Protein AF-A0A522XXM6-F1 (afdb_monomer)

Solvent-accessible surface area (backbone atoms only — not comparable to full-atom values): 12670 Å² total; per-residue (Å²): 117,60,82,86,55,56,53,59,57,37,71,45,69,37,84,88,78,72,42,48,80,35,57,57,44,71,53,73,47,33,58,70,55,52,63,27,28,46,58,45,97,88,37,51,42,84,93,52,87,55,95,71,60,43,60,18,68,44,64,63,48,30,44,52,46,47,46,54,51,35,60,80,37,22,89,83,52,77,64,54,74,77,61,92,58,43,50,62,50,50,54,52,50,52,52,54,49,25,56,20,13,62,71,36,48,44,88,86,64,46,67,70,75,51,75,67,49,58,56,61,54,65,67,41,59,71,83,79,86,70,94,35,81,25,84,74,40,73,56,70,64,97,61,55,50,33,38,35,35,81,42,65,73,74,79,94,76,61,53,59,52,52,47,55,52,99,72,24,29,30,39,48,101,81,74,44,70,43,87,94,40,68,46,44,31,60,65,12,42,40,92,58,65,94,57,74,92,52,93,61,47,66,60,52,48,22,52,58,42,44,57,68,75,106

Sequence (214 aa):
MVYNERTQVHFEWDPVRAEYKNLVLFMVYDQQYADLYPGVMGIPAKGAHADHIISGADFTELAANIQQRLESLSEKLGGFSLDSSFSANLKATVGRFNDFAEAGKDGDFHRGKTPIEATFHAYGHGKVENPFPNMTMHPISGQGPYYALILGAGTLDTKGGPRINDKTQVMDPWDKPIPGLYAAGNCSAHPAAQSYWAGGATLGSALAFGRVVC

Structure (mmCIF, N/CA/C/O backbone):
data_AF-A0A522XXM6-F1
#
_entry.id   AF-A0A522XXM6-F1
#
loop_
_atom_site.group_PDB
_atom_site.id
_atom_site.type_symbol
_atom_site.label_atom_id
_atom_site.label_alt_id
_atom_site.label_comp_id
_atom_site.label_asym_id
_atom_site.label_entity_id
_atom_site.label_seq_id
_atom_site.pdbx_PDB_ins_code
_atom_site.Cartn_x
_atom_site.Cartn_y
_atom_site.Cartn_z
_atom_site.occupancy
_atom_site.B_iso_or_equiv
_atom_site.auth_seq_id
_atom_site.auth_comp_id
_atom_site.auth_asym_id
_atom_site.auth_atom_id
_atom_site.pdbx_PDB_model_num
ATOM 1 N N . MET A 1 1 ? -1.050 -12.525 0.275 1.00 55.56 1 MET A N 1
ATOM 2 C CA . MET A 1 1 ? -0.312 -11.710 -0.725 1.00 55.56 1 MET A CA 1
ATOM 3 C C . MET A 1 1 ? 0.996 -11.256 -0.087 1.00 55.56 1 MET A C 1
ATOM 5 O O . MET A 1 1 ? 0.952 -10.844 1.063 1.00 55.56 1 MET A O 1
ATOM 9 N N . VAL A 1 2 ? 2.144 -11.381 -0.760 1.00 69.38 2 VAL A N 1
ATOM 10 C CA . VAL A 1 2 ? 3.441 -10.933 -0.205 1.00 69.38 2 VAL A CA 1
ATOM 11 C C . VAL A 1 2 ? 3.589 -9.410 -0.311 1.00 69.38 2 VAL A C 1
ATOM 13 O O . VAL A 1 2 ? 3.016 -8.801 -1.215 1.00 69.38 2 VAL A O 1
ATOM 16 N N . TYR A 1 3 ? 4.333 -8.789 0.614 1.00 73.19 3 TYR A N 1
ATOM 17 C CA . TYR A 1 3 ? 4.381 -7.325 0.798 1.00 73.19 3 TYR A CA 1
ATOM 18 C C . TYR A 1 3 ? 4.668 -6.539 -0.495 1.00 73.19 3 TYR A C 1
ATOM 20 O O . TYR A 1 3 ? 4.078 -5.487 -0.734 1.00 73.19 3 TYR A O 1
ATOM 28 N N . ASN A 1 4 ? 5.544 -7.075 -1.346 1.00 73.75 4 ASN A N 1
ATOM 29 C CA . ASN A 1 4 ? 6.014 -6.447 -2.575 1.00 73.75 4 ASN A CA 1
ATOM 30 C C . ASN A 1 4 ? 4.972 -6.425 -3.702 1.00 73.75 4 ASN A C 1
ATOM 32 O O . ASN A 1 4 ? 5.143 -5.675 -4.655 1.00 73.75 4 ASN A O 1
ATOM 36 N N . GLU A 1 5 ? 3.890 -7.196 -3.585 1.00 77.62 5 GLU A N 1
ATOM 37 C CA . GLU A 1 5 ? 2.801 -7.212 -4.568 1.00 77.62 5 GLU A CA 1
ATOM 38 C C . GLU A 1 5 ? 1.557 -6.457 -4.076 1.00 77.62 5 GLU A C 1
ATOM 40 O O . GLU A 1 5 ? 0.569 -6.357 -4.799 1.00 77.62 5 GLU A O 1
ATOM 45 N N . ARG A 1 6 ? 1.593 -5.860 -2.872 1.00 85.31 6 ARG A N 1
ATOM 46 C CA . ARG A 1 6 ? 0.435 -5.163 -2.284 1.00 85.31 6 ARG A CA 1
ATOM 47 C C . ARG A 1 6 ? -0.122 -4.080 -3.197 1.00 85.31 6 ARG A C 1
ATOM 49 O O . ARG A 1 6 ? -1.328 -3.893 -3.247 1.00 85.31 6 ARG A O 1
ATOM 56 N N . THR A 1 7 ? 0.723 -3.328 -3.901 1.00 88.25 7 THR A N 1
ATOM 57 C CA . THR A 1 7 ? 0.250 -2.261 -4.800 1.00 88.25 7 THR A CA 1
ATOM 58 C C . THR A 1 7 ? -0.632 -2.790 -5.931 1.00 88.25 7 THR A C 1
ATOM 60 O O . THR A 1 7 ? -1.491 -2.047 -6.391 1.00 88.25 7 THR A O 1
ATOM 63 N N . GLN A 1 8 ? -0.523 -4.068 -6.312 1.00 87.31 8 GLN A N 1
ATOM 64 C CA . GLN A 1 8 ? -1.356 -4.636 -7.373 1.00 87.31 8 GLN A CA 1
ATOM 65 C C . GLN A 1 8 ? -2.855 -4.591 -7.056 1.00 87.31 8 GLN A C 1
ATOM 67 O O . GLN A 1 8 ? -3.660 -4.439 -7.970 1.00 87.31 8 GLN A O 1
ATOM 72 N N . VAL A 1 9 ? -3.238 -4.650 -5.774 1.00 90.56 9 VAL A N 1
ATOM 73 C CA . VAL A 1 9 ? -4.654 -4.626 -5.371 1.00 90.56 9 VAL A CA 1
ATOM 74 C C . VAL A 1 9 ? -5.363 -3.323 -5.771 1.00 90.56 9 VAL A C 1
ATOM 76 O O . VAL A 1 9 ? -6.574 -3.324 -5.965 1.00 90.56 9 VAL A O 1
ATOM 79 N N . HIS A 1 10 ? -4.614 -2.226 -5.952 1.00 92.94 10 HIS A N 1
ATOM 80 C CA . HIS A 1 10 ? -5.144 -0.921 -6.381 1.00 92.94 10 HIS A CA 1
ATOM 81 C C . HI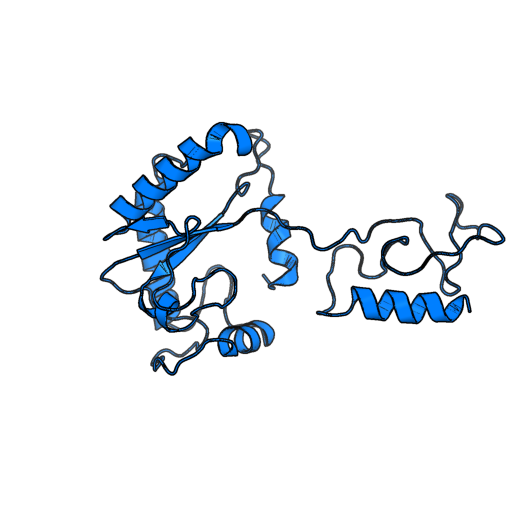S A 1 10 ? -5.595 -0.921 -7.845 1.00 92.94 10 HIS A C 1
ATOM 83 O O . HIS A 1 10 ? -6.387 -0.071 -8.233 1.00 92.94 10 HIS A O 1
ATOM 89 N N . PHE A 1 11 ? -5.127 -1.879 -8.652 1.00 90.50 11 PHE A N 1
ATOM 90 C CA . PHE A 1 11 ? -5.466 -1.988 -10.074 1.00 90.50 11 PHE A CA 1
ATOM 91 C C . PHE A 1 11 ? -6.680 -2.891 -10.346 1.00 90.50 11 PHE A C 1
ATOM 93 O O . PHE A 1 11 ? -6.948 -3.228 -11.499 1.00 90.50 11 PHE A O 1
ATOM 100 N N . GLU A 1 12 ? -7.435 -3.285 -9.314 1.00 92.12 12 GLU A N 1
ATOM 101 C CA . GLU A 1 12 ? -8.697 -4.003 -9.505 1.00 92.12 12 GLU A CA 1
ATOM 102 C C . GLU A 1 12 ? -9.782 -3.049 -10.034 1.00 92.12 12 GLU A C 1
ATOM 104 O O . GLU A 1 12 ? -10.316 -2.210 -9.303 1.00 92.12 12 GLU A O 1
ATOM 109 N N . TRP A 1 13 ? -10.098 -3.190 -11.322 1.00 92.62 13 TRP A N 1
ATOM 110 C CA . TRP A 1 13 ? -11.125 -2.415 -12.014 1.00 92.62 13 TRP A CA 1
ATOM 111 C C . TRP A 1 13 ? -12.502 -3.080 -11.911 1.00 92.62 13 TRP A C 1
ATOM 113 O O . TRP A 1 13 ? -12.659 -4.254 -12.255 1.00 92.62 13 TRP A O 1
ATOM 123 N N . ASP A 1 14 ? -13.513 -2.319 -11.492 1.00 92.25 14 ASP A N 1
ATOM 124 C CA . ASP A 1 14 ? -14.920 -2.687 -11.624 1.00 92.25 14 ASP A CA 1
ATOM 125 C C . ASP A 1 14 ? -15.472 -2.171 -12.964 1.00 92.25 14 ASP A C 1
ATOM 127 O O . ASP A 1 14 ? -15.698 -0.967 -13.109 1.00 92.25 14 ASP A O 1
ATOM 131 N N . PRO A 1 15 ? -15.741 -3.041 -13.954 1.00 93.81 15 PRO A N 1
ATOM 132 C CA . PRO A 1 15 ? -16.287 -2.597 -15.231 1.00 93.81 15 PRO A CA 1
ATOM 133 C C . PRO A 1 15 ? -17.761 -2.182 -15.156 1.00 93.81 15 PRO A C 1
ATOM 135 O O . PRO A 1 15 ? -18.222 -1.475 -16.046 1.00 93.81 15 PRO A O 1
ATOM 138 N N . VAL A 1 16 ? -18.507 -2.616 -14.134 1.00 94.12 16 VAL A N 1
ATOM 139 C CA . VAL A 1 16 ? -19.928 -2.277 -13.961 1.00 94.12 16 VAL A CA 1
ATOM 140 C C . VAL A 1 16 ? -20.066 -0.878 -13.375 1.00 94.12 16 VAL A C 1
ATOM 142 O O . VAL A 1 16 ? -20.917 -0.107 -13.813 1.00 94.12 16 VAL A O 1
ATOM 145 N N . ARG A 1 17 ? -19.223 -0.549 -12.395 1.00 88.69 17 ARG A N 1
ATOM 146 C CA . ARG A 1 17 ? -19.210 0.768 -11.739 1.00 88.69 17 ARG A CA 1
ATOM 147 C C . ARG A 1 17 ? -18.257 1.769 -12.387 1.00 88.69 17 ARG A C 1
ATOM 149 O O . ARG A 1 17 ? -18.337 2.952 -12.084 1.00 88.69 17 ARG A O 1
ATOM 156 N N . ALA A 1 18 ? -17.404 1.300 -13.297 1.00 91.31 18 ALA A N 1
ATOM 157 C CA . ALA A 1 18 ? -16.355 2.078 -13.944 1.00 91.31 18 ALA A CA 1
ATOM 158 C C . ALA A 1 18 ? -15.420 2.770 -12.933 1.00 91.31 18 ALA A C 1
ATOM 160 O O . ALA A 1 18 ? -15.105 3.953 -13.065 1.00 91.31 18 ALA A O 1
ATOM 161 N N . GLU A 1 19 ? -14.969 2.021 -11.924 1.00 89.75 19 GLU A N 1
ATOM 162 C CA . GLU A 1 19 ? -14.122 2.536 -10.846 1.00 89.75 19 GLU A CA 1
ATOM 163 C C . GLU A 1 19 ? -13.021 1.549 -10.436 1.00 89.75 19 GLU A C 1
ATOM 165 O O . GLU A 1 19 ? -13.134 0.337 -10.625 1.00 89.75 19 GLU A O 1
ATOM 170 N N . TYR A 1 20 ? -11.957 2.069 -9.819 1.00 90.69 20 TYR A N 1
ATOM 171 C CA . TYR A 1 20 ? -10.993 1.247 -9.088 1.00 90.69 20 TYR A CA 1
ATOM 172 C C . TYR A 1 20 ? -11.486 1.060 -7.656 1.00 90.69 20 TYR A C 1
ATOM 174 O O . TYR A 1 20 ? -11.431 1.991 -6.851 1.00 90.69 20 TYR A O 1
ATOM 182 N N . LYS A 1 21 ? -11.935 -0.154 -7.325 1.00 87.12 21 LYS A N 1
ATOM 183 C CA . LYS A 1 21 ? -12.570 -0.452 -6.024 1.00 87.12 21 LYS A CA 1
ATOM 184 C C . LYS A 1 21 ? -11.660 -0.157 -4.834 1.00 87.12 21 LYS A C 1
ATOM 186 O O . LYS A 1 21 ? -12.122 0.212 -3.762 1.00 87.12 21 LYS A O 1
ATOM 191 N N . ASN A 1 22 ? -10.359 -0.321 -5.048 1.00 92.31 22 ASN A N 1
ATOM 192 C CA . ASN A 1 22 ? -9.330 -0.198 -4.026 1.00 92.31 22 ASN A CA 1
ATOM 193 C C . ASN A 1 22 ? -8.479 1.061 -4.231 1.00 92.31 22 ASN A C 1
ATOM 195 O O . ASN A 1 22 ? -7.295 1.020 -3.916 1.00 92.31 22 ASN A O 1
ATOM 199 N N . LEU A 1 23 ? -9.045 2.151 -4.778 1.00 92.62 23 LEU A N 1
ATOM 200 C CA . LEU A 1 23 ? -8.310 3.398 -5.050 1.00 92.62 23 LEU A CA 1
ATOM 201 C C . LEU A 1 23 ? -7.517 3.885 -3.826 1.00 92.62 23 LEU A C 1
ATOM 203 O O . LEU A 1 23 ? -6.371 4.323 -3.940 1.00 92.62 23 LEU A O 1
ATOM 207 N N . VAL A 1 24 ? -8.131 3.779 -2.648 1.00 94.38 24 VAL A N 1
ATOM 208 C CA . VAL A 1 24 ? -7.461 3.892 -1.355 1.00 94.38 24 VAL A CA 1
ATOM 209 C C . VAL A 1 24 ? -7.908 2.755 -0.445 1.00 94.38 24 VAL A C 1
ATOM 211 O O . VAL A 1 24 ? -9.024 2.254 -0.550 1.00 94.38 24 VAL A O 1
ATOM 214 N N . LEU A 1 25 ? -7.026 2.354 0.466 1.00 95.06 25 LEU A N 1
ATOM 215 C CA . LEU A 1 25 ? -7.313 1.385 1.523 1.00 95.06 25 LEU A CA 1
ATOM 216 C C . LEU A 1 25 ? -7.083 2.025 2.891 1.00 95.06 25 LEU A C 1
ATOM 218 O O . LEU A 1 25 ? -6.397 3.039 2.993 1.00 95.06 25 LEU A O 1
ATOM 222 N N . PHE A 1 26 ? -7.598 1.405 3.950 1.00 96.38 26 PHE A N 1
ATOM 223 C CA . PHE A 1 26 ? -7.409 1.881 5.319 1.00 96.38 26 PHE A CA 1
ATOM 224 C C . PHE A 1 26 ? -6.667 0.832 6.139 1.00 96.38 26 PHE A C 1
ATOM 226 O O . PHE A 1 26 ? -7.129 -0.299 6.278 1.00 96.38 26 PHE A O 1
ATOM 233 N N . MET A 1 27 ? -5.513 1.203 6.689 1.00 96.44 27 MET A N 1
ATOM 234 C CA . MET A 1 27 ? -4.852 0.396 7.710 1.00 96.44 27 MET A CA 1
ATOM 235 C C . MET A 1 27 ? -5.467 0.741 9.056 1.00 96.44 27 MET A C 1
ATOM 237 O O . MET A 1 27 ? -5.188 1.816 9.572 1.00 96.44 27 MET A O 1
ATOM 241 N N . VAL A 1 28 ? -6.285 -0.156 9.602 1.00 97.75 28 VAL A N 1
ATOM 242 C CA . VAL A 1 28 ? -6.933 0.012 10.909 1.00 97.75 28 VAL A CA 1
ATOM 243 C C . VAL A 1 28 ? -6.133 -0.716 11.983 1.00 97.75 28 VAL A C 1
ATOM 245 O O . VAL A 1 28 ? -5.708 -1.852 11.772 1.00 97.75 28 VAL A O 1
ATOM 248 N N . TYR A 1 29 ? -5.917 -0.061 13.121 1.00 96.75 29 TYR A N 1
ATOM 249 C CA . TYR A 1 29 ? -5.149 -0.599 14.243 1.00 96.75 29 TYR A CA 1
ATOM 250 C C . TYR A 1 29 ? -5.588 0.026 15.576 1.00 96.75 29 TYR A C 1
ATOM 252 O O . TYR A 1 29 ? -6.326 1.011 15.597 1.00 96.75 29 TYR A O 1
ATOM 260 N N . ASP A 1 30 ? -5.163 -0.554 16.695 1.00 96.00 30 ASP A N 1
ATOM 261 C CA . ASP A 1 30 ? -5.477 -0.087 18.049 1.00 96.00 30 ASP A CA 1
ATOM 262 C C . ASP A 1 30 ? -4.248 0.479 18.776 1.00 96.00 30 ASP A C 1
ATOM 264 O O . ASP A 1 30 ? -3.136 0.548 18.240 1.00 96.00 30 ASP A O 1
ATOM 268 N N . GLN A 1 31 ? -4.451 0.884 20.030 1.00 93.94 31 GLN A N 1
ATOM 269 C CA . GLN A 1 31 ? -3.377 1.377 20.888 1.00 93.94 31 GLN A CA 1
ATOM 270 C C . GLN A 1 31 ? -2.258 0.344 21.099 1.00 93.94 31 GLN A C 1
ATOM 272 O O . GLN A 1 31 ? -1.090 0.727 21.135 1.00 93.94 31 GLN A O 1
ATOM 277 N N . GLN A 1 32 ? -2.578 -0.955 21.186 1.00 92.00 32 GLN A N 1
ATOM 278 C CA . GLN A 1 32 ? -1.562 -1.999 21.347 1.00 92.00 32 GLN A CA 1
ATOM 279 C C . GLN A 1 32 ? -0.589 -1.993 20.162 1.00 92.00 32 GLN A C 1
ATOM 281 O O . GLN A 1 32 ? 0.626 -2.016 20.360 1.00 92.00 32 GLN A O 1
ATOM 286 N N . TYR A 1 33 ? -1.105 -1.923 18.933 1.00 93.00 33 TYR A N 1
ATOM 287 C CA . TYR A 1 33 ? -0.260 -1.829 17.746 1.00 93.00 33 TYR A CA 1
ATOM 288 C C . TYR A 1 33 ? 0.538 -0.515 17.706 1.00 93.00 33 TYR A C 1
ATOM 290 O O . TYR A 1 33 ? 1.724 -0.530 17.375 1.00 93.00 33 TYR A O 1
ATOM 298 N N . ALA A 1 34 ? -0.078 0.612 18.084 1.00 92.81 34 ALA A N 1
ATOM 299 C CA . ALA A 1 34 ? 0.597 1.912 18.149 1.00 92.81 34 ALA A CA 1
ATOM 300 C C . ALA A 1 34 ? 1.802 1.897 19.110 1.00 92.81 34 ALA A C 1
ATOM 302 O O . ALA A 1 34 ? 2.860 2.444 18.796 1.00 92.81 34 ALA A O 1
ATOM 303 N N . ASP A 1 35 ? 1.654 1.232 20.257 1.00 91.44 35 ASP A N 1
ATOM 304 C CA . ASP A 1 35 ? 2.706 1.095 21.265 1.00 91.44 35 ASP A CA 1
ATOM 305 C C . ASP A 1 35 ? 3.804 0.108 20.854 1.00 91.44 35 ASP A C 1
ATOM 307 O O . ASP A 1 35 ? 4.955 0.273 21.261 1.00 91.44 35 ASP A O 1
ATOM 311 N N . LEU A 1 36 ? 3.460 -0.901 20.049 1.00 90.50 36 LEU A N 1
ATOM 312 C CA . LEU A 1 36 ? 4.396 -1.901 19.541 1.00 90.50 36 LEU A CA 1
ATOM 313 C C . LEU A 1 36 ? 5.232 -1.411 18.361 1.00 90.50 36 LEU A C 1
ATOM 315 O O . LEU A 1 36 ? 6.348 -1.884 18.196 1.00 90.50 36 LEU A O 1
ATOM 319 N N . TYR A 1 37 ? 4.729 -0.503 17.526 1.00 92.62 37 TYR A N 1
ATOM 320 C CA . TYR A 1 37 ? 5.408 -0.087 16.290 1.00 92.62 37 TYR A CA 1
ATOM 321 C C . TYR A 1 37 ? 5.692 1.426 16.204 1.00 92.62 37 TYR A C 1
ATOM 323 O O . TYR A 1 37 ? 5.560 1.999 15.121 1.00 92.62 37 TYR A O 1
ATOM 331 N N . PRO A 1 38 ? 6.104 2.117 17.287 1.00 93.44 38 PRO A N 1
ATOM 332 C CA . PRO A 1 38 ? 6.306 3.560 17.241 1.00 93.44 38 PRO A CA 1
ATOM 333 C C . PRO A 1 38 ? 7.423 3.924 16.255 1.00 93.44 38 PRO A C 1
ATOM 335 O O . PRO A 1 38 ? 8.542 3.426 16.360 1.00 93.44 38 PRO A O 1
ATOM 338 N N . GLY A 1 39 ? 7.136 4.817 15.307 1.00 92.06 39 GLY A N 1
ATOM 339 C CA . GLY A 1 39 ? 8.098 5.262 14.290 1.00 92.06 39 GLY A CA 1
ATOM 340 C C . GLY A 1 39 ? 8.343 4.269 13.147 1.00 92.06 39 GLY A C 1
ATOM 341 O O . GLY A 1 39 ? 9.189 4.527 12.290 1.00 92.06 39 GLY A O 1
ATOM 342 N N . VAL A 1 40 ? 7.618 3.149 13.102 1.00 90.62 40 VAL A N 1
ATOM 343 C CA . VAL A 1 40 ? 7.780 2.111 12.078 1.00 90.62 40 VAL A CA 1
ATOM 344 C C . VAL A 1 40 ? 6.677 2.243 11.028 1.00 90.62 40 VAL A C 1
ATOM 346 O O . VAL A 1 40 ? 5.500 2.317 11.358 1.00 90.62 40 VAL A O 1
ATOM 349 N N . MET A 1 41 ? 7.049 2.246 9.743 1.00 83.69 41 MET A N 1
ATOM 350 C CA . MET A 1 41 ? 6.1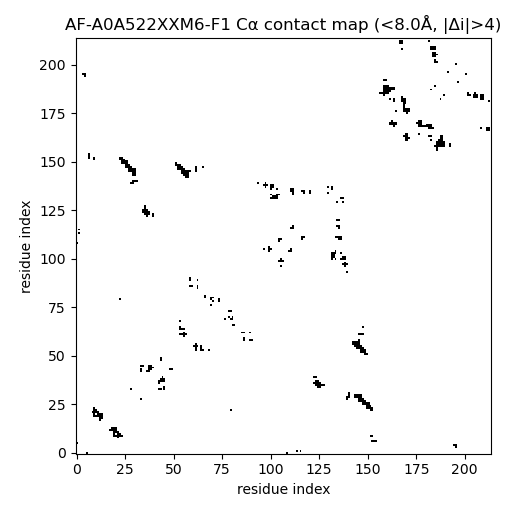21 2.119 8.602 1.00 83.69 41 MET A CA 1
ATOM 351 C C . MET A 1 41 ? 4.899 3.062 8.643 1.00 83.69 41 MET A C 1
ATOM 353 O O . MET A 1 41 ? 3.770 2.651 8.386 1.00 83.69 41 MET A O 1
ATOM 357 N N . GLY A 1 42 ? 5.123 4.342 8.954 1.00 88.62 42 GLY A N 1
ATOM 358 C CA . GLY A 1 42 ? 4.077 5.374 8.955 1.00 88.62 42 GLY A CA 1
ATOM 359 C C . GLY A 1 42 ? 3.342 5.547 10.287 1.00 88.62 42 GLY A C 1
ATOM 360 O O . GLY A 1 42 ? 2.560 6.489 10.416 1.00 88.62 42 GLY A O 1
ATOM 361 N N . ILE A 1 43 ? 3.625 4.709 11.286 1.00 93.88 43 ILE A N 1
ATOM 362 C CA . ILE A 1 43 ? 3.152 4.907 12.658 1.00 93.88 43 ILE A CA 1
ATOM 363 C C . ILE A 1 43 ? 3.990 6.011 13.326 1.00 93.88 43 ILE A C 1
ATOM 365 O O . ILE A 1 43 ? 5.221 5.969 13.242 1.00 93.88 43 ILE A O 1
ATOM 369 N N . PRO A 1 44 ? 3.373 7.009 13.988 1.00 94.00 44 PRO A N 1
ATOM 370 C CA . PRO A 1 44 ? 4.113 8.070 14.664 1.00 94.00 44 PRO A CA 1
ATOM 371 C C . PRO A 1 44 ? 5.021 7.530 15.768 1.00 94.00 44 PRO A C 1
ATOM 373 O O . PRO A 1 44 ? 4.757 6.487 16.368 1.00 94.00 44 PRO A O 1
ATOM 376 N N . ALA A 1 45 ? 6.089 8.265 16.076 1.00 92.81 45 ALA A N 1
ATOM 377 C CA . ALA A 1 45 ? 6.850 8.009 17.292 1.00 92.81 45 ALA A CA 1
ATOM 378 C C . ALA A 1 45 ? 5.949 8.181 18.528 1.00 92.81 45 ALA A C 1
ATOM 380 O O . ALA A 1 45 ? 4.970 8.930 18.505 1.00 92.81 45 ALA A O 1
ATOM 381 N N . LYS A 1 46 ? 6.285 7.506 19.630 1.00 88.31 46 LYS A N 1
ATOM 382 C CA . LYS A 1 46 ? 5.482 7.565 20.855 1.00 88.31 46 LYS A CA 1
ATOM 383 C C . LYS A 1 46 ? 5.331 9.011 21.344 1.00 88.31 46 LYS A C 1
ATOM 385 O O . LYS A 1 46 ? 6.323 9.698 21.569 1.00 88.31 46 LYS A O 1
ATOM 390 N N . GLY A 1 47 ? 4.085 9.454 21.513 1.00 84.00 47 GLY A N 1
ATOM 391 C CA . GLY A 1 47 ? 3.751 10.820 21.933 1.00 84.00 47 GLY A CA 1
ATOM 392 C C . GLY A 1 47 ? 3.852 11.882 20.832 1.00 84.00 47 GLY A C 1
ATOM 393 O O . GLY A 1 47 ? 3.578 13.048 21.104 1.00 84.00 47 GLY A O 1
ATOM 394 N N . ALA A 1 48 ? 4.220 11.512 19.601 1.00 90.62 48 ALA A N 1
ATOM 395 C CA . ALA A 1 48 ? 4.213 12.430 18.470 1.00 90.62 48 ALA A CA 1
ATOM 396 C C . ALA A 1 48 ? 2.802 12.553 17.879 1.00 90.62 48 ALA A C 1
ATOM 398 O O . ALA A 1 48 ? 2.111 11.557 17.665 1.00 90.62 48 ALA A O 1
ATOM 399 N N . HIS A 1 49 ? 2.399 13.784 17.570 1.00 88.75 49 HIS A N 1
ATOM 400 C CA . HIS A 1 49 ? 1.229 14.044 16.737 1.00 88.75 49 HIS A CA 1
ATOM 401 C C . HIS A 1 49 ? 1.584 13.832 15.263 1.00 88.75 49 HIS A C 1
ATOM 403 O O . HIS A 1 49 ? 2.676 14.215 14.836 1.00 88.75 49 HIS A O 1
ATOM 409 N N . ALA A 1 50 ? 0.664 13.269 14.480 1.00 93.50 50 ALA A N 1
ATOM 410 C CA . ALA A 1 50 ? 0.828 13.198 13.036 1.00 93.50 50 ALA A CA 1
ATOM 411 C C . ALA A 1 50 ? -0.509 13.347 12.300 1.00 93.50 50 ALA A C 1
ATOM 413 O O . ALA A 1 50 ? -1.428 12.552 12.487 1.00 93.50 50 ALA A O 1
ATOM 414 N N . ASP A 1 51 ? -0.577 14.343 11.416 1.00 94.06 51 ASP A N 1
ATOM 415 C CA . ASP A 1 51 ? -1.800 14.790 10.729 1.00 94.06 51 ASP A CA 1
ATOM 416 C C . ASP A 1 51 ? -2.396 13.759 9.758 1.00 94.06 51 ASP A C 1
ATOM 418 O O . ASP A 1 51 ? -3.485 13.952 9.207 1.00 94.06 51 ASP A O 1
ATOM 422 N N . HIS A 1 52 ? -1.649 12.699 9.449 1.00 95.06 52 HIS A N 1
ATOM 423 C CA . HIS A 1 52 ? -2.092 11.615 8.578 1.00 95.06 52 HIS A CA 1
ATOM 424 C C . HIS A 1 52 ? -2.761 10.465 9.338 1.00 95.06 52 HIS A C 1
ATOM 426 O O . HIS A 1 52 ? -3.323 9.584 8.687 1.00 95.06 52 HIS A O 1
ATOM 432 N N . ILE A 1 53 ? -2.729 10.481 10.675 1.00 97.50 53 ILE A N 1
AT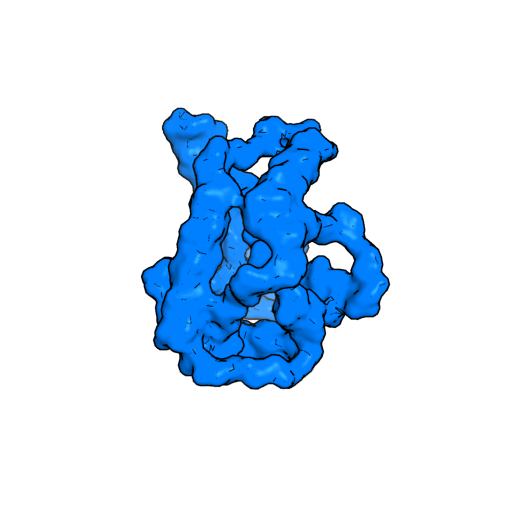OM 433 C CA . ILE A 1 53 ? -3.441 9.520 11.517 1.00 97.50 53 ILE A CA 1
ATOM 434 C C . ILE A 1 53 ? -4.858 10.015 11.772 1.00 97.50 53 ILE A C 1
ATOM 436 O O . ILE A 1 53 ? -5.077 11.132 12.232 1.00 97.50 53 ILE A O 1
ATOM 440 N N . ILE A 1 54 ? -5.821 9.144 11.501 1.00 98.25 54 ILE A N 1
ATOM 441 C CA . ILE A 1 54 ? -7.233 9.340 11.821 1.00 98.25 54 ILE A CA 1
ATOM 442 C C . ILE A 1 54 ? -7.511 8.517 13.076 1.00 98.25 54 ILE A C 1
ATOM 444 O O . ILE A 1 54 ? -7.081 7.368 13.143 1.00 98.25 54 ILE A O 1
ATOM 448 N N . SER A 1 55 ? -8.206 9.068 14.066 1.00 97.94 55 SER A N 1
ATOM 449 C CA . SER A 1 55 ? -8.548 8.357 15.303 1.00 97.94 55 SER A CA 1
ATOM 450 C C . SER A 1 55 ? -10.049 8.378 15.577 1.00 97.94 55 SER A C 1
ATOM 452 O O . SER A 1 55 ? -10.774 9.209 15.034 1.00 97.94 55 SER A O 1
ATOM 454 N N . GLY A 1 56 ? -10.518 7.458 16.414 1.00 98.00 56 GLY A N 1
ATOM 455 C CA . GLY A 1 56 ? -11.875 7.442 16.962 1.00 98.00 56 GLY A CA 1
ATOM 456 C C . GLY A 1 56 ? -11.930 6.610 18.242 1.00 98.00 56 GLY A C 1
ATOM 457 O O . GLY A 1 56 ? -11.157 5.662 18.397 1.00 98.00 56 GLY A O 1
ATOM 458 N N . ALA A 1 57 ? -12.816 6.954 19.176 1.00 98.06 57 ALA A N 1
ATOM 459 C CA . ALA A 1 57 ? -12.997 6.206 20.419 1.00 98.06 57 ALA A CA 1
ATOM 460 C C . ALA A 1 57 ? -13.631 4.826 20.175 1.00 98.06 57 ALA A C 1
ATOM 462 O O . ALA A 1 57 ? -13.350 3.878 20.907 1.00 98.06 57 ALA A O 1
ATOM 463 N N . ASP A 1 58 ? -14.438 4.698 19.119 1.00 98.06 58 ASP A N 1
ATOM 464 C CA . ASP A 1 58 ? -14.986 3.434 18.632 1.00 98.06 58 ASP A CA 1
ATOM 465 C C . ASP A 1 58 ? -14.964 3.346 17.090 1.00 98.06 58 ASP A C 1
ATOM 467 O O . ASP A 1 58 ? -14.611 4.302 16.398 1.00 98.06 58 ASP A O 1
ATOM 471 N N . PHE A 1 59 ? -15.324 2.189 16.521 1.00 98.06 59 PHE A N 1
ATOM 472 C CA . PHE A 1 59 ? -15.326 1.992 15.062 1.00 98.06 59 PHE A CA 1
ATOM 473 C C . PHE A 1 59 ? -16.370 2.827 14.306 1.00 98.06 59 PHE A C 1
ATOM 475 O O . PHE A 1 59 ? -16.222 3.049 13.105 1.00 98.06 59 PHE A O 1
ATOM 482 N N . THR A 1 60 ? -17.437 3.265 14.972 1.00 98.00 60 THR A N 1
ATOM 483 C CA . THR A 1 60 ? -18.432 4.177 14.388 1.00 98.00 60 THR A CA 1
ATOM 484 C C . THR A 1 60 ? -17.815 5.555 14.213 1.00 98.00 60 THR A C 1
ATOM 486 O O . THR A 1 60 ? -17.863 6.109 13.116 1.00 98.00 60 THR A O 1
ATOM 489 N N . GLU A 1 61 ? -17.189 6.070 15.272 1.00 98.62 61 GLU A N 1
ATOM 490 C CA . GLU A 1 61 ? -16.491 7.353 15.238 1.00 98.62 61 GLU A CA 1
ATOM 491 C C . GLU A 1 61 ? -15.310 7.314 14.262 1.00 98.62 61 GLU A C 1
ATOM 493 O O . GLU A 1 61 ? -15.169 8.210 13.433 1.00 98.62 61 GLU A O 1
ATOM 498 N N . LEU A 1 62 ? -14.513 6.238 14.272 1.00 98.62 62 LEU A N 1
ATOM 499 C CA . LEU A 1 62 ? -13.404 6.077 13.331 1.00 98.62 62 LEU A CA 1
ATOM 500 C C . LEU A 1 62 ? -13.890 6.117 11.874 1.00 98.62 62 LEU A C 1
ATOM 502 O O . LEU A 1 62 ? -13.289 6.800 11.049 1.00 98.62 62 LEU A O 1
ATOM 506 N N . ALA A 1 63 ? -14.984 5.420 11.548 1.00 98.56 63 ALA A N 1
ATOM 507 C CA . ALA A 1 63 ? -15.555 5.434 10.201 1.00 98.56 63 ALA A CA 1
ATOM 508 C C . ALA A 1 63 ? -16.040 6.834 9.785 1.00 98.56 63 ALA A C 1
ATOM 510 O O . ALA A 1 63 ? -15.794 7.249 8.651 1.00 98.56 63 ALA A O 1
ATOM 511 N N . ALA A 1 64 ? -16.678 7.576 10.695 1.00 98.56 64 ALA A N 1
ATOM 512 C CA . ALA A 1 64 ? -17.099 8.953 10.441 1.00 98.56 64 ALA A CA 1
ATOM 513 C C . ALA A 1 64 ? -15.895 9.876 10.186 1.00 98.56 64 ALA A C 1
ATOM 515 O O . ALA A 1 64 ? -15.890 10.642 9.222 1.00 98.56 64 ALA A O 1
ATOM 516 N N . ASN A 1 65 ? -14.834 9.743 10.983 1.00 98.62 65 ASN A N 1
ATOM 517 C CA . ASN A 1 65 ? -13.623 10.548 10.834 1.00 98.62 65 ASN A CA 1
ATOM 518 C C . ASN A 1 65 ? -12.840 10.181 9.560 1.00 98.62 65 ASN A C 1
ATOM 520 O O . ASN A 1 65 ? -12.246 11.055 8.925 1.00 98.62 65 ASN A O 1
ATOM 524 N N . ILE A 1 66 ? -12.883 8.915 9.123 1.00 98.56 66 ILE A N 1
ATOM 525 C CA . ILE A 1 66 ? -12.370 8.508 7.806 1.00 98.56 66 ILE A CA 1
ATOM 526 C C . ILE A 1 66 ? -13.154 9.203 6.690 1.00 98.56 66 ILE A C 1
ATOM 528 O O . ILE A 1 66 ? -12.537 9.794 5.805 1.00 98.56 66 ILE A O 1
ATOM 532 N N . GLN A 1 67 ? -14.488 9.171 6.737 1.00 98.12 67 GLN A N 1
ATOM 533 C CA . GLN A 1 67 ? -15.334 9.829 5.739 1.00 98.12 67 GLN A CA 1
ATOM 534 C C . GLN A 1 67 ? -15.029 11.334 5.654 1.00 98.12 67 GLN A C 1
ATOM 536 O O . GLN A 1 67 ? -14.762 11.848 4.569 1.00 98.12 67 GLN A O 1
ATOM 541 N N . GLN A 1 68 ? -14.942 12.018 6.798 1.00 98.19 68 GLN A N 1
ATOM 542 C CA . GLN A 1 68 ? -14.575 13.436 6.859 1.00 98.19 68 GLN A CA 1
ATOM 543 C C . GLN A 1 68 ? -13.184 13.702 6.260 1.00 98.19 68 GLN A C 1
ATOM 545 O O . GLN A 1 68 ? -12.958 14.699 5.565 1.00 98.19 68 GLN A O 1
ATOM 550 N N . ARG A 1 69 ? -12.221 12.800 6.492 1.00 97.75 69 ARG A N 1
ATOM 551 C CA . ARG A 1 69 ? -10.888 12.916 5.897 1.00 97.75 69 ARG A CA 1
ATOM 552 C C . ARG A 1 69 ? -10.935 12.760 4.378 1.00 97.75 69 ARG A C 1
ATOM 554 O O . ARG A 1 69 ? -10.255 13.522 3.694 1.00 97.75 69 ARG A O 1
ATOM 561 N N . LEU A 1 70 ? -11.726 11.830 3.846 1.00 97.25 70 LEU A N 1
ATOM 562 C CA . LEU A 1 70 ? -11.907 11.674 2.399 1.00 97.25 70 LEU A CA 1
ATOM 563 C C . LEU A 1 70 ? -12.549 12.914 1.776 1.00 97.25 70 LEU A C 1
ATOM 565 O O . LEU A 1 70 ? -12.082 13.371 0.738 1.00 97.25 70 LEU A O 1
ATOM 569 N N . GLU A 1 71 ? -13.537 13.518 2.438 1.00 97.31 71 GLU A N 1
ATOM 570 C CA . GLU A 1 71 ? -14.163 14.771 1.992 1.00 97.31 71 GLU A CA 1
ATOM 571 C C . GLU A 1 71 ? -13.140 15.906 1.870 1.00 97.31 71 GLU A C 1
ATOM 573 O O . GLU A 1 71 ? -13.091 16.589 0.843 1.00 97.31 71 GLU A O 1
ATOM 578 N N . SER A 1 72 ? -12.241 16.041 2.854 1.00 96.81 72 SER A N 1
ATOM 579 C CA . SER A 1 72 ? -11.135 17.014 2.802 1.00 96.81 72 SER A CA 1
ATOM 580 C C . SER A 1 72 ? -10.116 16.746 1.682 1.00 96.81 72 SER A C 1
ATOM 582 O O . SER A 1 72 ? -9.330 17.624 1.329 1.00 96.81 72 SER A O 1
ATOM 584 N N . LEU A 1 73 ? -10.115 15.532 1.123 1.00 95.81 73 LEU A N 1
ATOM 585 C CA . LEU A 1 73 ? -9.235 15.086 0.042 1.00 95.81 73 LEU A CA 1
ATOM 586 C C . LEU A 1 73 ? -9.993 14.862 -1.277 1.00 95.81 73 LEU A C 1
ATOM 588 O O . LEU A 1 73 ? -9.405 14.348 -2.228 1.00 95.81 73 LEU A O 1
ATOM 592 N N . SER A 1 74 ? -11.266 15.254 -1.355 1.00 94.81 74 SER A N 1
ATOM 593 C CA . SER A 1 74 ? -12.169 14.932 -2.468 1.00 94.81 74 SER A CA 1
ATOM 594 C C . SER A 1 74 ? -11.624 15.353 -3.834 1.00 94.81 74 SER A C 1
ATOM 596 O O . SER A 1 74 ? -11.651 14.550 -4.767 1.00 94.81 74 SER A O 1
ATOM 598 N N . GLU A 1 75 ? -11.040 16.552 -3.938 1.00 94.31 75 GLU A N 1
ATOM 599 C CA . GLU A 1 75 ? -10.394 17.042 -5.166 1.00 94.31 75 GLU A CA 1
ATOM 600 C C . GLU A 1 75 ? -9.244 16.136 -5.632 1.00 94.31 75 GLU A C 1
ATOM 602 O O . GLU A 1 75 ? -9.049 15.935 -6.828 1.00 94.31 75 GLU A O 1
ATOM 607 N N . LYS A 1 76 ? -8.489 15.557 -4.691 1.00 92.19 76 LYS A N 1
ATOM 608 C CA . LYS A 1 76 ? -7.339 14.686 -4.983 1.00 92.19 76 LYS A CA 1
ATOM 609 C C . LYS A 1 76 ? -7.752 13.248 -5.277 1.00 92.19 76 LYS A C 1
ATOM 611 O O . LYS A 1 76 ? -7.019 12.535 -5.954 1.00 92.19 76 LYS A O 1
ATOM 616 N N . LEU A 1 77 ? -8.890 12.818 -4.738 1.00 92.12 77 LEU A N 1
ATOM 617 C CA . LEU A 1 77 ? -9.380 11.444 -4.828 1.00 92.12 77 LEU A CA 1
ATOM 618 C C . LEU A 1 77 ? -10.520 11.279 -5.841 1.00 92.12 77 LEU A C 1
ATOM 620 O O . LEU A 1 77 ? -11.138 10.221 -5.890 1.00 92.12 77 LEU A O 1
ATOM 624 N N . GLY A 1 78 ? -10.826 12.310 -6.633 1.00 90.31 78 GLY A N 1
ATOM 625 C CA . GLY A 1 78 ? -11.870 12.243 -7.658 1.00 90.31 78 GLY A CA 1
ATOM 626 C C . GLY A 1 78 ? -13.269 11.989 -7.089 1.00 90.31 78 GLY A C 1
ATOM 627 O O . GLY A 1 78 ? -14.072 11.321 -7.729 1.00 90.31 78 GLY A O 1
ATOM 628 N N . GLY A 1 79 ? -13.551 12.481 -5.877 1.00 89.62 79 GLY A N 1
ATOM 629 C CA . GLY A 1 79 ? -14.840 12.266 -5.210 1.00 89.62 79 GLY A CA 1
ATOM 630 C C . GLY A 1 79 ? -15.024 10.877 -4.586 1.00 89.62 79 GLY A C 1
ATOM 631 O O . GLY A 1 79 ? -16.152 10.515 -4.255 1.00 89.62 79 GLY A O 1
ATOM 632 N N . PHE A 1 80 ? -13.946 10.106 -4.402 1.00 91.62 80 PHE A N 1
ATOM 633 C CA . PHE A 1 80 ? -13.993 8.844 -3.660 1.00 91.62 80 PHE A CA 1
ATOM 634 C C . PHE A 1 80 ? -14.636 9.031 -2.277 1.00 91.62 80 PHE A C 1
ATOM 636 O O . PHE A 1 80 ? -14.257 9.925 -1.517 1.00 91.62 80 PHE A O 1
ATOM 643 N N . SER A 1 81 ? -15.586 8.161 -1.940 1.00 93.69 81 SER A N 1
ATOM 644 C CA . SER A 1 81 ? -16.315 8.177 -0.670 1.00 93.69 81 SER A CA 1
ATOM 645 C C . SER A 1 81 ? -16.581 6.759 -0.176 1.00 93.69 81 SER A C 1
ATOM 647 O O . SER A 1 81 ? -16.484 5.795 -0.937 1.00 93.69 81 SER A O 1
ATOM 649 N N . LEU A 1 82 ? -16.879 6.622 1.116 1.00 95.19 82 LEU A N 1
ATOM 650 C CA . LEU A 1 82 ? -17.228 5.330 1.689 1.00 95.19 82 LEU A CA 1
ATOM 651 C C . LEU A 1 82 ? -18.654 4.925 1.304 1.00 95.19 82 LEU A C 1
ATOM 653 O O . LEU A 1 82 ? -19.573 5.743 1.297 1.00 95.19 82 LEU A O 1
ATOM 657 N N . ASP A 1 83 ? -18.854 3.629 1.067 1.00 94.06 83 ASP A N 1
ATOM 658 C CA . ASP A 1 83 ? -20.196 3.059 0.967 1.00 94.06 83 ASP A CA 1
ATOM 659 C C . ASP A 1 83 ? -20.937 3.200 2.309 1.00 94.06 83 ASP A C 1
ATOM 661 O O . ASP A 1 83 ? -20.344 3.074 3.384 1.00 94.06 83 ASP A O 1
ATOM 665 N N . SER A 1 84 ? -22.255 3.398 2.259 1.00 95.50 84 SER A N 1
ATOM 666 C CA . SER A 1 84 ? -23.114 3.505 3.449 1.00 95.50 84 SER A CA 1
ATOM 667 C C . SER A 1 84 ? -22.985 2.330 4.434 1.00 95.50 84 SER A C 1
ATOM 669 O O . SER A 1 84 ? -23.187 2.495 5.637 1.00 95.50 84 SER A O 1
ATOM 671 N N . SER A 1 85 ? -22.609 1.146 3.943 1.00 97.00 85 SER A N 1
ATOM 672 C CA . SER A 1 85 ? -22.396 -0.061 4.744 1.00 97.00 85 SER A CA 1
ATOM 673 C C . SER A 1 85 ? -21.013 -0.137 5.405 1.00 97.00 85 SER A C 1
ATOM 675 O O . SER A 1 85 ? -20.780 -1.028 6.225 1.00 97.00 85 SER A O 1
ATOM 677 N N . PHE A 1 86 ? -20.093 0.789 5.107 1.00 97.12 86 PHE A N 1
ATOM 678 C CA . PHE A 1 86 ? -18.695 0.717 5.543 1.00 97.12 86 PHE A CA 1
ATOM 679 C C . PHE A 1 86 ? -18.539 0.575 7.059 1.00 97.12 86 PHE A C 1
ATOM 681 O O . PHE A 1 86 ? -17.791 -0.286 7.511 1.00 97.12 86 PHE A O 1
ATOM 688 N N . SER A 1 87 ? -19.264 1.363 7.861 1.00 97.81 87 SER A N 1
ATOM 689 C CA . SER A 1 87 ? -19.142 1.297 9.327 1.00 97.81 87 SER A CA 1
ATOM 690 C C . SER A 1 87 ? -19.553 -0.072 9.886 1.00 97.81 87 SER A C 1
ATOM 692 O O . SER A 1 87 ? -18.887 -0.613 10.773 1.00 97.81 87 SER A O 1
ATOM 694 N N . ALA A 1 88 ? -20.619 -0.669 9.342 1.00 98.12 88 ALA A N 1
ATOM 695 C CA . ALA A 1 88 ? -21.058 -2.006 9.735 1.00 98.12 88 ALA A CA 1
ATOM 696 C C . ALA A 1 88 ? -20.048 -3.075 9.288 1.00 98.12 88 ALA A C 1
ATOM 698 O O . ALA A 1 88 ? -19.665 -3.939 10.079 1.00 98.12 88 ALA A O 1
ATOM 699 N N . ASN A 1 89 ? -19.556 -2.966 8.051 1.00 98.12 89 ASN A N 1
ATOM 700 C CA . ASN A 1 89 ? -18.562 -3.880 7.492 1.00 98.12 89 ASN A CA 1
ATOM 701 C C . ASN A 1 89 ? -17.223 -3.803 8.230 1.00 98.12 89 ASN A C 1
ATOM 703 O O . ASN A 1 89 ? -16.586 -4.835 8.421 1.00 98.12 89 ASN A O 1
ATOM 707 N N . LEU A 1 90 ? -16.806 -2.621 8.691 1.00 98.19 90 LEU A N 1
ATOM 708 C CA . LEU A 1 90 ? -15.592 -2.442 9.486 1.00 98.19 90 LEU A CA 1
ATOM 709 C C . LEU A 1 90 ? -15.670 -3.244 10.789 1.00 98.19 90 LEU A C 1
ATOM 711 O O . LEU A 1 90 ? -14.771 -4.030 11.079 1.00 98.19 90 LEU A O 1
ATOM 715 N N . LYS A 1 91 ? -16.774 -3.117 11.536 1.00 98.00 91 LYS A N 1
ATOM 716 C CA . LYS A 1 91 ? -16.997 -3.875 12.780 1.00 98.00 91 LYS A CA 1
ATOM 717 C C . LYS A 1 91 ? -16.997 -5.384 12.527 1.00 98.00 91 LYS A C 1
ATOM 719 O O . LYS A 1 91 ? -16.325 -6.124 13.242 1.00 98.00 91 LYS A O 1
ATOM 724 N N . ALA A 1 92 ? -17.705 -5.833 11.490 1.00 98.44 92 ALA A N 1
ATOM 725 C CA . ALA A 1 92 ? -17.746 -7.244 11.105 1.00 98.44 92 ALA A CA 1
ATOM 726 C C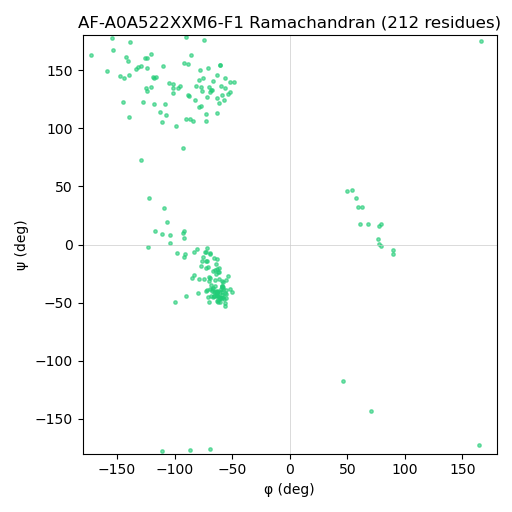 . ALA A 1 92 ? -16.365 -7.778 10.682 1.00 98.44 92 ALA A C 1
ATOM 728 O O . ALA A 1 92 ? -15.987 -8.884 11.065 1.00 98.44 92 ALA A O 1
ATOM 729 N N . THR A 1 93 ? -15.593 -6.982 9.939 1.00 98.06 93 THR A N 1
ATOM 730 C CA . THR A 1 93 ? -14.241 -7.338 9.486 1.00 98.06 93 THR A CA 1
ATOM 731 C C . THR A 1 93 ? -13.280 -7.470 10.661 1.00 98.06 93 THR A C 1
ATOM 733 O O . THR A 1 93 ? -12.532 -8.442 10.721 1.00 98.06 93 THR A O 1
ATOM 736 N N . VAL A 1 94 ? -13.325 -6.539 11.621 1.00 98.25 94 VAL A N 1
ATOM 737 C CA . VAL A 1 94 ? -12.507 -6.626 12.840 1.00 98.25 94 VAL A CA 1
ATOM 738 C C . VAL A 1 94 ? -12.890 -7.849 13.670 1.00 98.25 94 VAL A C 1
ATOM 740 O O . VAL A 1 94 ? -12.002 -8.585 14.087 1.00 98.25 94 VAL A O 1
ATOM 743 N N . GLY A 1 95 ? -14.188 -8.115 13.858 1.00 98.25 95 GLY A N 1
ATOM 744 C CA . GLY A 1 95 ? -14.648 -9.317 14.562 1.00 98.25 95 GLY A CA 1
ATOM 745 C C . GLY A 1 95 ? -14.115 -10.601 13.921 1.00 98.25 95 GLY A C 1
ATOM 746 O O . GLY A 1 95 ? -13.473 -11.406 14.587 1.00 98.25 95 GLY A O 1
ATOM 747 N N . ARG A 1 96 ? -14.268 -10.735 12.598 1.00 98.50 96 ARG A N 1
ATOM 748 C CA . ARG A 1 96 ? -13.751 -11.882 11.836 1.00 98.50 96 ARG A CA 1
ATOM 749 C C . ARG A 1 96 ? -12.227 -12.012 11.924 1.00 98.50 96 ARG A C 1
ATOM 751 O O . ARG A 1 96 ? -11.710 -13.120 12.047 1.00 98.50 96 ARG A O 1
ATOM 758 N N . PHE A 1 97 ? -11.497 -10.898 11.853 1.00 98.38 97 PHE A N 1
ATOM 759 C CA . PHE A 1 97 ? -10.043 -10.906 12.013 1.00 98.38 97 PHE A CA 1
ATOM 760 C C . PHE A 1 97 ? -9.628 -11.363 13.415 1.00 98.38 97 PHE A C 1
ATOM 762 O O . PHE A 1 97 ? -8.678 -12.135 13.541 1.00 98.38 97 PHE A O 1
ATOM 769 N N . ASN A 1 98 ? -10.346 -10.932 14.453 1.00 98.00 98 ASN A N 1
ATOM 770 C CA . ASN A 1 98 ? -10.092 -11.356 15.825 1.00 98.00 98 ASN A CA 1
ATOM 771 C C . ASN A 1 98 ? -10.307 -12.867 15.987 1.00 98.00 98 ASN A C 1
ATOM 773 O O . ASN A 1 98 ? -9.412 -13.530 16.510 1.00 98.00 98 ASN A O 1
ATOM 777 N N . ASP A 1 99 ? -11.388 -13.428 15.430 1.00 98.31 99 ASP A N 1
ATOM 778 C CA . ASP A 1 99 ? -11.618 -14.884 15.412 1.00 98.31 99 ASP A CA 1
ATOM 779 C C . ASP A 1 99 ? -10.438 -15.635 14.761 1.00 98.31 99 ASP A C 1
ATOM 781 O O . ASP A 1 99 ? -9.981 -16.674 15.245 1.00 98.31 99 ASP A O 1
ATOM 785 N N . PHE A 1 100 ? -9.894 -15.098 13.663 1.00 98.31 100 PHE A N 1
ATOM 786 C CA . PHE A 1 100 ? -8.722 -15.677 13.004 1.00 98.31 100 PHE A CA 1
ATOM 787 C C . PHE A 1 100 ? -7.439 -15.552 13.821 1.00 98.31 100 PHE A C 1
ATOM 789 O O . PHE A 1 100 ? -6.608 -16.465 13.782 1.00 98.31 100 PHE A O 1
ATOM 796 N N . ALA A 1 101 ? -7.246 -14.431 14.516 1.00 97.19 101 ALA A N 1
ATOM 797 C CA . ALA A 1 101 ? -6.079 -14.199 15.354 1.00 97.19 101 ALA A CA 1
ATOM 798 C C . ALA A 1 101 ? -6.070 -15.164 16.543 1.00 97.19 101 ALA A C 1
ATOM 800 O O . ALA A 1 101 ? -5.051 -15.811 16.779 1.00 97.19 101 ALA A O 1
ATOM 801 N N . GLU A 1 102 ? -7.217 -15.356 17.198 1.00 97.12 102 GLU A N 1
ATOM 802 C CA . GLU A 1 102 ? -7.378 -16.327 18.284 1.00 97.12 102 GLU A CA 1
ATOM 803 C C . GLU A 1 102 ? -7.128 -17.765 17.812 1.00 97.12 102 GLU A C 1
ATOM 805 O O . GLU A 1 102 ? -6.385 -18.519 18.444 1.00 97.12 102 GLU A O 1
ATOM 810 N N . ALA A 1 103 ? -7.677 -18.137 16.650 1.00 97.56 103 ALA A N 1
ATOM 811 C CA . ALA A 1 103 ? -7.457 -19.451 16.047 1.00 97.56 103 ALA A CA 1
ATOM 812 C C . ALA A 1 103 ? -6.038 -19.638 15.465 1.00 97.56 103 ALA A C 1
ATOM 814 O O . ALA A 1 103 ? -5.650 -20.757 15.116 1.00 97.56 103 ALA A O 1
ATOM 815 N N . GLY A 1 104 ? -5.271 -18.557 15.295 1.00 97.00 104 GLY A N 1
ATOM 816 C CA . GLY A 1 104 ? -3.961 -18.552 14.642 1.00 97.00 104 GLY A CA 1
ATOM 817 C C . GLY A 1 104 ? -3.994 -18.849 13.135 1.00 97.00 104 GLY A C 1
ATOM 818 O O . GLY A 1 104 ? -2.968 -19.208 12.545 1.00 97.00 104 GLY A O 1
ATOM 819 N N . LYS A 1 105 ? -5.157 -18.729 12.483 1.00 97.50 105 LYS A N 1
ATOM 820 C CA . LYS A 1 105 ? -5.332 -19.047 11.061 1.00 97.50 105 LYS A CA 1
ATOM 821 C C . LYS A 1 105 ? -6.235 -18.032 10.375 1.00 97.50 105 LYS A C 1
ATOM 823 O O . LYS A 1 105 ? -7.450 -18.064 10.530 1.00 97.50 105 LYS A O 1
ATOM 828 N N . ASP A 1 106 ? -5.628 -17.226 9.513 1.00 97.25 106 ASP A N 1
ATOM 829 C CA . ASP A 1 106 ? -6.339 -16.369 8.570 1.00 97.25 106 ASP A CA 1
ATOM 830 C C . ASP A 1 106 ? -6.954 -17.197 7.429 1.00 97.25 106 ASP A C 1
ATOM 832 O O . ASP A 1 106 ? -6.250 -17.802 6.604 1.00 97.25 106 ASP A O 1
ATOM 836 N N . GLY A 1 107 ? -8.287 -17.244 7.420 1.00 96.25 107 GLY A N 1
ATOM 837 C CA . GLY A 1 107 ? -9.078 -17.939 6.411 1.00 96.25 107 GLY A CA 1
ATOM 838 C C . GLY A 1 107 ? -9.185 -17.198 5.079 1.00 96.25 107 GLY A C 1
ATOM 839 O O . GL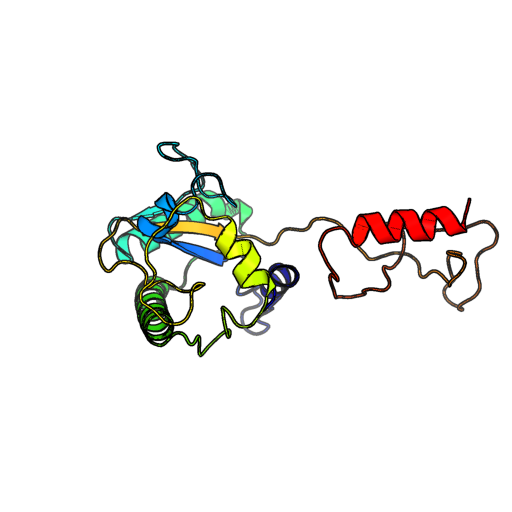Y A 1 107 ? -9.475 -17.849 4.078 1.00 96.25 107 GLY A O 1
ATOM 840 N N . ASP A 1 108 ? -8.916 -15.892 5.057 1.00 95.06 108 ASP A N 1
ATOM 841 C CA . ASP A 1 108 ? -9.178 -15.031 3.902 1.00 95.06 108 ASP A CA 1
ATOM 842 C C . ASP A 1 108 ? -7.912 -14.783 3.083 1.00 95.06 108 ASP A C 1
ATOM 844 O O . ASP A 1 108 ? -7.911 -14.965 1.866 1.00 95.06 108 ASP A O 1
ATOM 848 N N . PHE A 1 109 ? -6.816 -14.398 3.745 1.00 93.50 109 PHE A N 1
ATOM 849 C CA . PHE A 1 109 ? -5.583 -13.977 3.063 1.00 93.50 109 PHE A CA 1
ATOM 850 C C . PHE A 1 109 ? -4.346 -14.785 3.452 1.00 93.50 109 PHE A C 1
ATOM 852 O O . PHE A 1 109 ? -3.267 -14.575 2.882 1.00 93.50 109 PHE A O 1
ATOM 859 N N . HIS A 1 110 ? -4.514 -15.735 4.373 1.00 94.31 110 HIS A N 1
ATOM 860 C CA . HIS A 1 110 ? -3.473 -16.632 4.863 1.00 94.31 110 HIS A CA 1
ATOM 861 C C . HIS A 1 110 ? -2.259 -15.903 5.465 1.00 94.31 110 HIS A C 1
ATOM 863 O O . HIS A 1 110 ? -1.118 -16.326 5.267 1.00 94.31 110 HIS A O 1
ATOM 869 N N . ARG A 1 111 ? -2.496 -14.819 6.214 1.00 94.06 111 ARG A N 1
ATOM 870 C CA . ARG A 1 111 ? -1.476 -14.092 6.983 1.00 94.06 111 ARG A CA 1
ATOM 871 C C . ARG A 1 111 ? -0.654 -15.007 7.902 1.00 94.06 111 ARG A C 1
ATOM 873 O O . ARG A 1 111 ? -1.174 -15.918 8.552 1.00 94.06 111 ARG A O 1
ATOM 880 N N . GLY A 1 112 ? 0.647 -14.743 7.972 1.00 92.62 112 GLY A N 1
ATOM 881 C CA . GLY A 1 112 ? 1.623 -15.476 8.780 1.00 92.62 112 GLY A CA 1
ATOM 882 C C . GLY A 1 112 ? 2.088 -16.796 8.160 1.00 92.62 112 GLY A C 1
ATOM 883 O O . GLY A 1 112 ? 2.617 -17.652 8.868 1.00 92.62 112 GLY A O 1
ATOM 884 N N . LYS A 1 113 ? 1.875 -17.002 6.853 1.00 91.56 113 LYS A N 1
ATOM 885 C CA . LYS A 1 113 ? 2.307 -18.219 6.138 1.00 91.56 113 LYS A CA 1
ATOM 886 C C . LYS A 1 113 ? 3.625 -18.054 5.389 1.00 91.56 113 LYS A C 1
ATOM 888 O O . LYS A 1 113 ? 4.151 -19.049 4.895 1.00 91.56 113 LYS A O 1
ATOM 893 N N . THR A 1 114 ? 4.175 -16.842 5.314 1.00 90.12 114 THR A N 1
ATOM 894 C CA . THR A 1 114 ? 5.443 -16.580 4.624 1.00 90.12 114 THR A CA 1
ATOM 895 C C . THR A 1 114 ? 6.534 -16.092 5.589 1.00 90.12 114 THR A C 1
ATOM 897 O O . THR A 1 114 ? 6.236 -15.330 6.510 1.00 90.12 114 THR A O 1
ATOM 900 N N . PRO A 1 115 ? 7.816 -16.474 5.394 1.00 90.12 115 PRO A N 1
ATOM 901 C CA . PRO A 1 115 ? 8.902 -16.060 6.292 1.00 90.12 115 PRO A CA 1
ATOM 902 C C . PRO A 1 115 ? 9.063 -14.540 6.421 1.00 90.12 115 PRO A C 1
ATOM 904 O O . PRO A 1 115 ? 9.413 -14.040 7.487 1.00 90.12 115 PRO A O 1
ATOM 907 N N . ILE A 1 116 ? 8.773 -13.800 5.347 1.00 88.50 116 ILE A N 1
ATOM 908 C CA . ILE A 1 116 ? 8.913 -12.342 5.315 1.00 88.50 116 ILE A CA 1
ATOM 909 C C . ILE A 1 116 ? 7.958 -11.639 6.292 1.00 88.50 116 ILE A C 1
ATOM 911 O O . ILE A 1 116 ? 8.306 -10.602 6.850 1.00 88.50 116 ILE A O 1
ATOM 915 N N . GLU A 1 117 ? 6.784 -12.215 6.561 1.00 91.00 117 GLU A N 1
ATOM 916 C CA . GLU A 1 117 ? 5.833 -11.660 7.530 1.00 91.00 117 GLU A CA 1
ATOM 917 C C . GLU A 1 117 ? 6.380 -11.738 8.959 1.00 91.00 117 GLU A C 1
ATOM 919 O O . GLU A 1 117 ? 6.232 -10.784 9.720 1.00 91.00 117 GLU A O 1
ATOM 924 N N . ALA A 1 118 ? 7.083 -12.822 9.303 1.00 89.94 118 ALA A N 1
ATOM 925 C CA . ALA A 1 118 ? 7.774 -12.935 10.586 1.00 89.94 118 ALA A CA 1
ATOM 926 C C . ALA A 1 118 ? 8.931 -11.925 10.696 1.00 89.94 118 ALA A C 1
ATOM 928 O O . ALA A 1 118 ? 9.137 -11.333 11.753 1.00 89.94 118 ALA A O 1
ATOM 929 N N . THR A 1 119 ? 9.655 -11.674 9.597 1.00 89.50 119 THR A N 1
ATOM 930 C CA . THR A 1 119 ? 10.713 -10.653 9.560 1.00 89.50 119 THR A CA 1
ATOM 931 C C . THR A 1 119 ? 10.165 -9.247 9.801 1.00 89.50 119 THR A C 1
ATOM 933 O O . THR A 1 119 ? 10.702 -8.534 10.642 1.00 89.50 119 THR A O 1
ATOM 936 N N . PHE A 1 120 ? 9.091 -8.845 9.112 1.00 88.19 120 PHE A N 1
ATOM 937 C CA . PHE A 1 120 ? 8.492 -7.521 9.323 1.00 88.19 120 PHE A CA 1
ATOM 938 C C . PHE A 1 120 ? 7.836 -7.386 10.699 1.00 88.19 120 PHE A C 1
ATOM 940 O O . PHE A 1 120 ? 7.917 -6.320 11.305 1.00 88.19 120 PHE A O 1
ATOM 947 N N . HIS A 1 121 ? 7.239 -8.458 11.223 1.00 88.88 121 HIS A N 1
ATOM 948 C CA . HIS A 1 121 ? 6.716 -8.475 12.589 1.00 88.88 121 HIS A CA 1
ATOM 949 C C . HIS A 1 121 ? 7.817 -8.184 13.627 1.00 88.88 121 HIS A C 1
ATOM 951 O O . HIS A 1 121 ? 7.594 -7.454 14.589 1.00 88.88 121 HIS A O 1
ATOM 957 N N . ALA A 1 122 ? 9.043 -8.662 13.393 1.00 88.50 122 ALA A N 1
ATOM 958 C CA . ALA A 1 122 ? 10.180 -8.411 14.278 1.00 88.50 122 ALA A CA 1
ATOM 959 C C . ALA A 1 122 ? 10.679 -6.949 14.288 1.00 88.50 122 ALA A C 1
ATOM 961 O O . ALA A 1 122 ? 11.541 -6.618 15.100 1.00 88.50 122 ALA A O 1
ATOM 962 N N . TYR A 1 123 ? 10.165 -6.066 13.421 1.00 87.56 123 TYR A N 1
ATOM 963 C CA . TYR A 1 123 ? 10.467 -4.629 13.485 1.00 87.56 123 TYR A CA 1
ATOM 964 C C . TYR A 1 123 ? 9.727 -3.901 14.610 1.00 87.56 123 TYR A C 1
ATOM 966 O O . TYR A 1 123 ? 10.065 -2.756 14.902 1.00 87.56 123 TYR A O 1
ATOM 974 N N . GLY A 1 124 ? 8.747 -4.544 15.251 1.00 82.94 124 GLY A N 1
ATOM 975 C CA . GLY A 1 124 ? 8.088 -3.991 16.427 1.00 82.94 124 GLY A CA 1
ATOM 976 C C . GLY A 1 124 ? 9.072 -3.739 17.573 1.00 82.94 124 GLY A C 1
ATOM 977 O O . GLY A 1 124 ? 9.926 -4.562 17.900 1.00 82.94 124 GLY A O 1
ATOM 978 N N . HIS A 1 125 ? 8.928 -2.589 18.216 1.00 75.19 125 HIS A N 1
ATOM 979 C CA . HIS A 1 125 ? 9.627 -2.201 19.428 1.00 75.19 125 HIS A CA 1
ATOM 980 C C . HIS A 1 125 ? 8.780 -2.573 20.649 1.00 75.19 125 HIS A C 1
ATOM 982 O O . HIS A 1 125 ? 8.062 -1.751 21.208 1.00 75.19 125 HIS A O 1
ATOM 988 N N . GLY A 1 126 ? 8.861 -3.826 21.094 1.00 64.94 126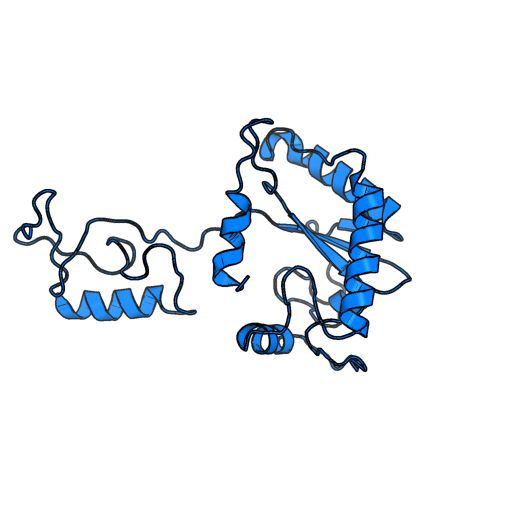 GLY A N 1
ATOM 989 C CA . GLY A 1 126 ? 8.188 -4.240 22.321 1.00 64.94 126 GLY A CA 1
ATOM 990 C C . GLY A 1 126 ? 8.110 -5.747 22.510 1.00 64.94 126 GLY A C 1
ATOM 991 O O . GLY A 1 126 ? 8.502 -6.530 21.650 1.00 64.94 126 GLY A O 1
ATOM 992 N N . LYS A 1 127 ? 7.599 -6.148 23.673 1.00 62.06 127 LYS A N 1
ATOM 993 C CA . LYS A 1 127 ? 7.245 -7.532 24.003 1.00 62.06 127 LYS A CA 1
ATOM 994 C C . LYS A 1 127 ? 5.821 -7.536 24.535 1.00 62.06 127 LYS A C 1
ATOM 996 O O . LYS A 1 127 ? 5.610 -7.648 25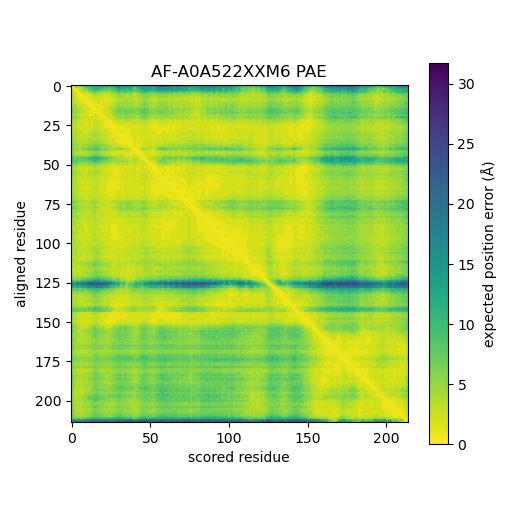.738 1.00 62.06 127 LYS A O 1
ATOM 1001 N N . VAL A 1 128 ? 4.851 -7.336 23.651 1.00 70.56 128 VAL A N 1
ATOM 1002 C CA . VAL A 1 128 ? 3.486 -7.739 23.991 1.00 70.56 128 VAL A CA 1
ATOM 1003 C C . VAL A 1 128 ? 3.450 -9.245 23.822 1.00 70.56 128 VAL A C 1
ATOM 1005 O O . VAL A 1 128 ? 3.745 -9.762 22.745 1.00 70.56 128 VAL A O 1
ATOM 1008 N N . GLU A 1 129 ? 3.158 -9.941 24.912 1.00 79.81 129 GLU A N 1
ATOM 1009 C CA . GLU A 1 129 ? 2.944 -11.377 24.871 1.00 79.81 129 GLU A CA 1
ATOM 1010 C C . GLU A 1 129 ? 1.748 -11.664 23.961 1.00 79.81 129 GLU A C 1
ATOM 1012 O O . GLU A 1 129 ? 0.654 -11.140 24.171 1.00 79.81 129 GLU A O 1
ATOM 1017 N N . ASN A 1 130 ? 1.981 -12.455 22.915 1.00 86.75 130 ASN A N 1
ATOM 1018 C CA . ASN A 1 130 ? 0.923 -12.986 22.073 1.00 86.75 130 ASN A CA 1
ATOM 1019 C C . ASN A 1 130 ? 0.637 -14.421 22.528 1.00 86.75 130 ASN A C 1
ATOM 1021 O O . ASN A 1 130 ? 1.425 -15.311 22.200 1.00 86.75 130 ASN A O 1
ATOM 1025 N N . PRO A 1 131 ? -0.443 -14.673 23.287 1.00 90.50 131 PRO A N 1
ATOM 1026 C CA . PRO A 1 131 ? -0.773 -16.025 23.727 1.00 90.50 131 PRO A CA 1
ATOM 1027 C C . PRO A 1 131 ? -1.338 -16.895 22.590 1.00 90.50 131 PRO A C 1
ATOM 1029 O O . PRO A 1 131 ? -1.576 -18.085 22.797 1.00 90.50 131 PRO A O 1
ATOM 1032 N N . PHE A 1 132 ? -1.581 -16.327 21.404 1.00 93.50 132 PHE A N 1
ATOM 1033 C CA . PHE A 1 132 ? -2.227 -17.015 20.292 1.00 93.50 132 PHE A CA 1
ATOM 1034 C C . PHE A 1 132 ? -1.217 -17.695 19.351 1.00 93.50 132 PHE A C 1
ATOM 1036 O O . PHE A 1 132 ? -0.056 -17.287 19.270 1.00 93.50 132 PHE A O 1
ATOM 1043 N N . PRO A 1 133 ? -1.629 -18.732 18.591 1.00 94.19 133 PRO A N 1
ATOM 1044 C CA . PRO A 1 133 ? -0.687 -19.581 17.854 1.00 94.19 133 PRO A CA 1
ATOM 1045 C C . PRO A 1 133 ? 0.090 -18.882 16.727 1.00 94.19 133 PRO A C 1
ATOM 1047 O O . PRO A 1 133 ? 1.132 -19.381 16.300 1.00 94.19 133 PRO A O 1
ATOM 1050 N N . ASN A 1 134 ? -0.415 -17.762 16.201 1.00 94.12 134 ASN A N 1
ATOM 1051 C CA . ASN A 1 134 ? 0.205 -17.038 15.094 1.00 94.12 134 ASN A CA 1
ATOM 1052 C C . ASN A 1 134 ? 0.770 -15.701 15.570 1.00 94.12 134 ASN A C 1
ATOM 1054 O O . ASN A 1 134 ? 0.030 -14.737 15.733 1.00 94.12 134 ASN A O 1
ATOM 1058 N N . MET A 1 135 ? 2.098 -15.622 15.691 1.00 91.50 135 MET A N 1
ATOM 1059 C CA . MET A 1 135 ? 2.789 -14.413 16.157 1.00 91.50 135 MET A CA 1
ATOM 1060 C C . MET A 1 135 ? 2.453 -13.154 15.349 1.00 91.50 135 MET A C 1
ATOM 1062 O O . MET A 1 135 ? 2.437 -12.059 15.891 1.00 91.50 135 MET A O 1
ATOM 1066 N N . THR A 1 136 ? 2.140 -13.290 14.059 1.00 91.69 136 THR A N 1
ATOM 1067 C CA . THR A 1 136 ? 1.881 -12.134 13.188 1.00 91.69 136 THR A CA 1
ATOM 1068 C C . THR A 1 136 ? 0.466 -11.571 13.332 1.00 91.69 136 THR A C 1
ATOM 1070 O O . THR A 1 136 ? 0.151 -10.569 12.684 1.00 91.69 136 THR A O 1
ATOM 1073 N N . MET A 1 137 ? -0.391 -12.206 14.138 1.00 93.56 137 MET A N 1
ATOM 1074 C CA . MET A 1 137 ? -1.801 -11.869 14.308 1.00 93.56 137 MET A CA 1
ATOM 1075 C C . MET A 1 137 ? -2.124 -11.691 15.790 1.00 93.56 137 MET A C 1
ATOM 1077 O O . MET A 1 137 ? -1.928 -12.596 16.592 1.00 93.56 137 MET A O 1
ATOM 1081 N N . HIS A 1 138 ? -2.631 -10.513 16.135 1.00 93.44 138 HIS A N 1
ATOM 1082 C CA . HIS A 1 138 ? -3.119 -10.175 17.466 1.00 93.44 138 HIS A CA 1
ATOM 1083 C C . HIS A 1 138 ? -4.558 -9.690 17.313 1.00 93.44 138 HIS A C 1
ATOM 1085 O O . HIS A 1 138 ? -4.792 -8.886 16.406 1.00 93.44 138 HIS A O 1
ATOM 1091 N N . PRO A 1 139 ? -5.509 -10.137 18.148 1.00 95.75 139 PRO A N 1
ATOM 1092 C CA . PRO A 1 139 ? -6.837 -9.547 18.164 1.00 95.75 139 PRO A CA 1
ATOM 1093 C C . PRO A 1 139 ? -6.749 -8.041 18.422 1.00 95.75 139 PRO A C 1
ATOM 1095 O O . PRO A 1 139 ? -6.027 -7.599 19.314 1.00 95.75 139 PRO A O 1
ATOM 1098 N N . ILE A 1 140 ? -7.496 -7.262 17.645 1.00 96.12 140 ILE A N 1
ATOM 1099 C CA . ILE A 1 140 ? -7.686 -5.832 17.875 1.00 96.12 140 ILE A CA 1
ATOM 1100 C C . ILE A 1 140 ? -8.527 -5.670 19.144 1.00 96.12 140 ILE A C 1
ATOM 1102 O O . ILE A 1 140 ? -9.575 -6.309 19.281 1.00 96.12 140 ILE A O 1
ATOM 1106 N N . SER A 1 141 ? -8.076 -4.809 20.057 1.00 95.19 141 SER A N 1
ATOM 1107 C CA . SER A 1 141 ? -8.714 -4.535 21.346 1.00 95.19 141 SER A CA 1
ATOM 1108 C C . SER A 1 141 ? -10.218 -4.271 21.217 1.00 95.19 141 SER A C 1
ATOM 1110 O O . SER A 1 141 ? -10.669 -3.548 20.329 1.00 95.19 141 SER A O 1
ATOM 1112 N N . GLY A 1 142 ? -11.010 -4.797 22.156 1.00 93.12 142 GLY A N 1
ATOM 1113 C CA . GLY A 1 142 ? -12.441 -4.483 22.275 1.00 93.12 142 GLY A CA 1
ATOM 1114 C C . GLY A 1 142 ? -12.728 -3.073 22.810 1.00 93.12 142 GLY A C 1
ATOM 1115 O O . GLY A 1 142 ? -13.884 -2.659 22.852 1.00 93.12 142 GLY A O 1
ATOM 1116 N N . GLN A 1 143 ? -11.690 -2.348 23.234 1.00 93.38 143 GLN A N 1
ATOM 1117 C CA . GLN A 1 143 ? -11.768 -0.964 23.693 1.00 93.38 143 GLN A CA 1
ATOM 1118 C C . GLN A 1 143 ? -10.813 -0.095 22.877 1.00 93.38 143 GLN A C 1
ATOM 1120 O O . GLN A 1 143 ? -9.644 -0.453 22.703 1.00 93.38 143 GLN A O 1
ATOM 1125 N N . GLY A 1 144 ? -11.318 1.043 22.398 1.00 94.38 144 GLY A N 1
ATOM 1126 C CA . GLY A 1 144 ? -10.508 2.048 21.725 1.00 94.38 144 GLY A CA 1
ATOM 1127 C C . GLY A 1 144 ? -9.534 2.774 22.670 1.00 94.38 144 GLY A C 1
ATOM 1128 O O . GLY A 1 144 ? -9.452 2.458 23.860 1.00 94.38 144 GLY A O 1
ATOM 1129 N N . PRO A 1 145 ? -8.803 3.777 22.160 1.00 96.62 145 PRO A N 1
ATOM 1130 C CA . PRO A 1 145 ? -8.961 4.369 20.833 1.00 96.62 145 PRO A CA 1
ATOM 1131 C C . PRO A 1 145 ? -8.509 3.448 19.693 1.00 96.62 145 PRO A C 1
ATOM 1133 O O . PRO A 1 145 ? -7.616 2.612 19.845 1.00 96.62 145 PRO A O 1
ATOM 1136 N N . TYR A 1 146 ? -9.133 3.647 18.535 1.00 98.25 146 TYR A N 1
ATOM 1137 C CA . TYR A 1 146 ? -8.748 3.041 17.268 1.00 98.25 146 TYR A CA 1
ATOM 1138 C C . TYR A 1 146 ? -8.179 4.094 16.333 1.00 98.25 146 TYR A C 1
ATOM 1140 O O . TYR A 1 146 ? -8.524 5.276 16.406 1.00 98.25 146 TYR A O 1
ATOM 1148 N N . TYR A 1 147 ? -7.333 3.639 15.422 1.00 98.00 147 TYR A N 1
ATOM 1149 C CA . TYR A 1 147 ? -6.597 4.477 14.499 1.00 98.00 147 TYR A CA 1
ATOM 1150 C C . TYR A 1 147 ? -6.702 3.942 13.076 1.00 98.00 147 TYR A C 1
ATOM 1152 O O . TYR A 1 147 ? -6.852 2.738 12.857 1.00 98.00 147 TYR A O 1
ATOM 1160 N N . ALA A 1 148 ? -6.585 4.841 12.104 1.00 98.12 148 ALA A N 1
ATOM 1161 C CA . ALA A 1 148 ? -6.510 4.504 10.697 1.00 98.12 148 ALA A CA 1
ATOM 1162 C C . ALA A 1 148 ? -5.490 5.365 9.942 1.00 98.12 148 ALA A C 1
ATOM 1164 O O . ALA A 1 148 ? -5.348 6.560 10.206 1.00 98.12 148 ALA A O 1
ATOM 1165 N N . LEU A 1 149 ? -4.830 4.759 8.950 1.00 96.56 149 LEU A N 1
ATOM 1166 C CA . LEU A 1 149 ? -4.070 5.466 7.913 1.00 96.56 149 LEU A CA 1
ATOM 1167 C C . LEU A 1 149 ? -4.669 5.181 6.537 1.00 96.56 149 LEU A C 1
ATOM 1169 O O . LEU A 1 149 ? -5.058 4.047 6.255 1.00 96.56 149 LEU A O 1
ATOM 1173 N N . ILE A 1 150 ? -4.666 6.184 5.660 1.00 96.00 150 ILE A N 1
ATOM 1174 C CA . ILE A 1 150 ? -5.027 6.010 4.248 1.00 96.00 150 ILE A CA 1
ATOM 1175 C C . ILE A 1 150 ? -3.812 5.476 3.484 1.00 96.00 150 ILE A C 1
ATOM 1177 O O . ILE A 1 150 ? -2.747 6.092 3.477 1.00 96.00 150 ILE A O 1
ATOM 1181 N N . LEU A 1 151 ? -3.983 4.344 2.810 1.00 94.25 151 LEU A N 1
ATOM 1182 C CA . LEU A 1 151 ? -2.978 3.696 1.978 1.00 94.25 151 LEU A CA 1
ATOM 1183 C C . LEU A 1 151 ? -3.332 3.861 0.497 1.00 94.25 151 LEU A C 1
ATOM 1185 O O . LEU A 1 151 ? -4.274 3.236 0.011 1.00 94.25 151 LEU A O 1
ATOM 1189 N N . GLY A 1 152 ? -2.538 4.640 -0.234 1.00 92.38 152 GLY A N 1
ATOM 1190 C CA . GLY A 1 152 ? -2.632 4.750 -1.694 1.00 92.38 152 GLY A CA 1
ATOM 1191 C C . GLY A 1 152 ? -1.755 3.738 -2.438 1.00 92.38 152 GLY A C 1
ATOM 1192 O O . GLY A 1 152 ? -1.023 2.946 -1.831 1.00 92.38 152 GLY A O 1
ATOM 1193 N N . ALA A 1 153 ? -1.813 3.766 -3.767 1.00 91.06 153 ALA A N 1
ATOM 1194 C CA . ALA A 1 153 ? -0.829 3.114 -4.624 1.00 91.06 153 ALA A CA 1
ATOM 1195 C C . ALA A 1 153 ? 0.502 3.882 -4.572 1.00 91.06 153 ALA A C 1
ATOM 1197 O O . ALA A 1 153 ? 0.543 5.089 -4.797 1.00 91.06 153 ALA A O 1
ATOM 1198 N N . GLY A 1 154 ? 1.592 3.176 -4.272 1.00 87.12 154 GLY A N 1
ATOM 1199 C CA . GLY A 1 154 ? 2.947 3.724 -4.298 1.00 87.12 154 GLY A CA 1
ATOM 1200 C C . GLY A 1 154 ? 3.804 2.988 -5.319 1.00 87.12 154 GLY A C 1
ATOM 1201 O O . GLY A 1 154 ? 3.669 1.772 -5.471 1.00 87.12 154 GLY A O 1
ATOM 1202 N N . THR A 1 155 ? 4.692 3.721 -5.990 1.00 86.00 155 THR A N 1
ATOM 1203 C CA . THR A 1 155 ? 5.700 3.163 -6.898 1.00 86.00 155 THR A CA 1
ATOM 1204 C C . THR A 1 155 ? 7.091 3.545 -6.411 1.00 86.00 155 THR A C 1
ATOM 1206 O O . THR A 1 155 ? 7.311 4.688 -6.014 1.00 86.00 155 THR A O 1
ATOM 1209 N N . LEU A 1 156 ? 8.018 2.586 -6.411 1.00 84.88 156 LEU A N 1
ATOM 1210 C CA . LEU A 1 156 ? 9.421 2.831 -6.063 1.00 84.88 156 LEU A CA 1
ATOM 1211 C C . LEU A 1 156 ? 10.230 3.191 -7.312 1.00 84.88 156 LEU A C 1
ATOM 1213 O O . LEU A 1 156 ? 11.005 4.141 -7.302 1.00 84.88 156 LEU A O 1
ATOM 1217 N N . ASP A 1 157 ? 10.013 2.451 -8.395 1.00 88.31 157 ASP A N 1
ATOM 1218 C CA . ASP A 1 157 ? 10.614 2.672 -9.702 1.00 88.31 157 ASP A CA 1
ATOM 1219 C C . ASP A 1 157 ? 9.728 2.098 -10.818 1.00 88.31 157 ASP A C 1
ATOM 1221 O O . ASP A 1 157 ? 8.662 1.529 -10.570 1.00 88.31 157 ASP A O 1
ATOM 1225 N N . THR A 1 158 ? 10.157 2.286 -12.065 1.00 89.50 158 THR A N 1
ATOM 1226 C CA . THR A 1 158 ? 9.617 1.578 -13.225 1.00 89.50 158 THR A CA 1
ATOM 1227 C C . THR A 1 158 ? 10.606 0.510 -13.670 1.00 89.50 158 THR A C 1
ATOM 1229 O O . THR A 1 158 ? 11.804 0.771 -13.747 1.00 89.50 158 THR A O 1
ATOM 1232 N N . LYS A 1 159 ? 10.092 -0.664 -14.040 1.00 90.50 159 LYS A N 1
ATOM 1233 C CA . LYS A 1 159 ? 10.886 -1.819 -14.502 1.00 90.50 159 LYS A CA 1
ATOM 1234 C C . LYS A 1 159 ? 10.597 -2.245 -15.948 1.00 90.50 159 LYS A C 1
ATOM 1236 O O . LYS A 1 159 ? 10.967 -3.340 -16.373 1.00 90.50 159 LYS A O 1
ATOM 1241 N N . GLY A 1 160 ? 9.861 -1.405 -16.675 1.00 92.44 160 GLY A N 1
ATOM 1242 C CA . GLY A 1 160 ? 9.673 -1.529 -18.118 1.00 92.44 160 GLY A CA 1
ATOM 1243 C C . GLY A 1 160 ? 10.812 -0.849 -18.877 1.00 92.44 160 GLY A C 1
ATOM 1244 O O . GLY A 1 160 ? 11.523 -0.019 -18.323 1.00 92.44 160 GLY A O 1
ATOM 1245 N N . GLY A 1 161 ? 10.964 -1.177 -20.156 1.00 94.88 161 GLY A N 1
ATOM 1246 C CA . GLY A 1 161 ? 11.993 -0.583 -21.001 1.00 94.88 161 GLY A CA 1
ATOM 1247 C C . GLY A 1 161 ? 12.218 -1.376 -22.289 1.00 94.88 161 GLY A C 1
ATOM 1248 O O . GLY A 1 161 ? 11.471 -2.317 -22.571 1.00 94.88 161 GLY A O 1
ATOM 1249 N N . PRO A 1 162 ? 13.239 -1.017 -23.081 1.00 96.12 162 PRO A N 1
ATOM 1250 C CA . PRO A 1 162 ? 13.699 -1.829 -24.200 1.00 96.12 162 PRO A CA 1
ATOM 1251 C C . PRO A 1 162 ? 14.070 -3.249 -23.760 1.00 96.12 162 PRO A C 1
ATOM 1253 O O . PRO A 1 162 ? 14.646 -3.459 -22.688 1.00 96.12 162 PRO A O 1
ATOM 1256 N N . ARG A 1 163 ? 13.779 -4.229 -24.621 1.00 96.69 163 ARG A N 1
ATOM 1257 C CA . ARG A 1 163 ? 14.267 -5.603 -24.453 1.00 96.69 163 ARG A CA 1
ATOM 1258 C C . ARG A 1 163 ? 15.784 -5.616 -24.615 1.00 96.69 163 ARG A C 1
ATOM 1260 O O . ARG A 1 163 ? 16.307 -4.930 -25.490 1.00 96.69 163 ARG A O 1
ATOM 1267 N N . ILE A 1 164 ? 16.462 -6.411 -23.795 1.00 96.69 164 ILE A N 1
ATOM 1268 C CA . ILE A 1 164 ? 17.906 -6.632 -23.885 1.00 96.69 164 ILE A CA 1
ATOM 1269 C C . ILE A 1 164 ? 18.218 -8.122 -24.017 1.00 96.69 164 ILE A C 1
ATOM 1271 O O . ILE A 1 164 ? 17.450 -8.955 -23.535 1.00 96.69 164 ILE A O 1
ATOM 1275 N N . ASN A 1 165 ? 19.333 -8.460 -24.664 1.00 95.69 165 ASN A N 1
ATOM 1276 C CA . ASN A 1 165 ? 19.878 -9.821 -24.639 1.00 95.69 165 ASN A CA 1
ATOM 1277 C C . ASN A 1 165 ? 20.795 -10.053 -23.418 1.00 95.69 165 ASN A C 1
ATOM 1279 O O . ASN A 1 165 ? 20.977 -9.177 -22.574 1.00 95.69 165 ASN A O 1
ATOM 1283 N N . ASP A 1 166 ? 21.394 -11.242 -23.337 1.00 94.12 166 ASP A N 1
ATOM 1284 C CA . ASP A 1 166 ? 22.363 -11.644 -22.304 1.00 94.12 166 ASP A CA 1
ATOM 1285 C C . ASP A 1 166 ? 23.648 -10.795 -22.288 1.00 94.12 166 ASP A C 1
ATOM 1287 O O . ASP A 1 166 ? 24.331 -10.712 -21.269 1.00 94.12 166 ASP A O 1
ATOM 1291 N N . LYS A 1 167 ? 23.942 -10.110 -23.397 1.00 95.56 167 LYS A N 1
ATOM 1292 C CA . LYS A 1 167 ? 25.021 -9.122 -23.533 1.00 95.56 167 LYS A CA 1
ATOM 1293 C C . LYS A 1 167 ? 24.563 -7.696 -23.255 1.00 95.56 167 LYS A C 1
ATOM 1295 O O . LYS A 1 167 ? 25.308 -6.758 -23.529 1.00 95.56 167 LYS A O 1
ATOM 1300 N N . THR A 1 168 ? 23.351 -7.513 -22.732 1.00 96.38 168 THR A N 1
ATOM 1301 C CA . THR A 1 168 ? 22.746 -6.214 -22.389 1.00 96.38 168 THR A CA 1
ATOM 1302 C C . THR A 1 168 ? 22.570 -5.254 -23.573 1.00 96.38 168 THR A C 1
ATOM 1304 O O . THR A 1 168 ? 22.364 -4.054 -23.390 1.00 96.38 168 THR A O 1
ATOM 1307 N N . GLN A 1 169 ? 22.620 -5.777 -24.802 1.00 97.81 169 GLN A N 1
ATOM 1308 C CA . GLN A 1 169 ? 22.372 -5.013 -26.024 1.00 97.81 169 GLN A CA 1
ATOM 1309 C C . GLN A 1 169 ? 20.875 -4.794 -26.186 1.00 97.81 169 GLN A C 1
ATOM 1311 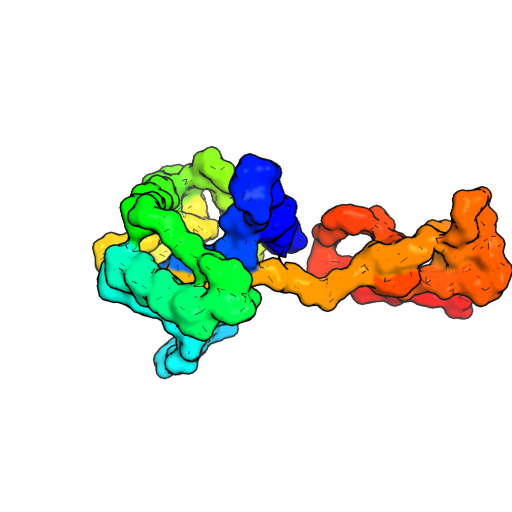O O . GLN A 1 169 ? 20.100 -5.737 -26.030 1.00 97.81 169 GLN A O 1
ATOM 1316 N N . VAL A 1 170 ? 20.472 -3.575 -26.538 1.00 98.06 170 VAL A N 1
ATOM 1317 C CA . VAL A 1 170 ? 19.070 -3.271 -26.832 1.00 98.06 170 VAL A CA 1
ATOM 1318 C C . VAL A 1 170 ? 18.640 -3.980 -28.113 1.00 98.06 170 VAL A C 1
ATOM 1320 O O . VAL A 1 170 ? 19.329 -3.918 -29.131 1.00 98.06 170 VAL A O 1
ATOM 1323 N N . MET A 1 171 ? 17.484 -4.633 -28.055 1.00 98.25 171 MET A N 1
ATOM 1324 C CA . MET A 1 171 ? 16.884 -5.364 -29.165 1.00 98.25 171 MET A CA 1
ATOM 1325 C C . MET A 1 171 ? 15.877 -4.483 -29.907 1.00 98.25 171 MET A C 1
ATOM 1327 O O . MET A 1 171 ? 15.055 -3.805 -29.284 1.00 98.25 171 MET A O 1
ATOM 1331 N N . ASP A 1 172 ? 15.910 -4.524 -31.235 1.00 97.56 172 ASP A N 1
ATOM 1332 C CA . ASP A 1 172 ? 14.891 -3.910 -32.083 1.00 97.56 172 ASP A CA 1
ATOM 1333 C C . ASP A 1 172 ? 13.570 -4.732 -32.088 1.00 97.56 172 ASP A C 1
ATOM 1335 O O . ASP A 1 172 ? 13.476 -5.799 -31.461 1.00 97.56 172 ASP A O 1
ATOM 1339 N N . PRO A 1 173 ? 12.503 -4.260 -32.763 1.00 97.06 173 PRO A N 1
ATOM 1340 C CA . PRO A 1 173 ? 11.242 -5.003 -32.866 1.00 97.06 173 PRO A CA 1
ATOM 1341 C C . PRO A 1 173 ? 11.322 -6.352 -33.607 1.00 97.06 173 PRO A C 1
ATOM 1343 O O . PRO A 1 173 ? 10.373 -7.126 -33.522 1.00 97.06 173 PRO A O 1
ATOM 1346 N N . TRP A 1 174 ? 12.421 -6.645 -34.309 1.00 97.31 174 TRP A N 1
ATOM 1347 C CA . TRP A 1 174 ? 12.671 -7.898 -35.038 1.00 97.31 174 TRP A CA 1
ATOM 1348 C C . TRP A 1 174 ? 13.709 -8.790 -34.340 1.00 97.31 174 TRP A C 1
ATOM 1350 O O . TRP A 1 174 ? 14.292 -9.670 -34.975 1.00 97.31 174 TRP A O 1
ATOM 1360 N N . ASP A 1 175 ? 13.943 -8.558 -33.045 1.00 96.31 175 ASP A N 1
ATOM 1361 C CA . ASP A 1 175 ? 14.877 -9.305 -32.201 1.00 96.31 175 ASP A CA 1
ATOM 1362 C C . ASP A 1 175 ? 16.333 -9.266 -32.706 1.00 96.31 175 ASP A C 1
ATOM 1364 O O . ASP A 1 175 ? 17.112 -10.196 -32.479 1.00 96.31 175 ASP A O 1
ATOM 1368 N N . LYS A 1 176 ? 16.742 -8.163 -33.347 1.00 98.19 176 LYS A N 1
ATOM 1369 C CA . LYS A 1 176 ? 18.148 -7.905 -33.694 1.00 98.19 176 LYS A CA 1
ATOM 1370 C C . LYS A 1 176 ? 18.782 -6.911 -32.716 1.00 98.19 176 LYS A C 1
ATOM 1372 O O . LYS A 1 176 ? 18.149 -5.913 -32.370 1.00 98.19 176 LYS A O 1
ATOM 1377 N N . PRO A 1 177 ? 20.032 -7.142 -32.271 1.00 98.19 177 PRO A N 1
ATOM 1378 C CA . PRO A 1 177 ? 20.726 -6.193 -31.411 1.00 98.19 177 PRO A CA 1
ATOM 1379 C C . PRO A 1 177 ? 21.050 -4.910 -32.185 1.00 98.19 177 PRO A C 1
ATOM 1381 O O . PRO A 1 177 ? 21.591 -4.964 -33.292 1.00 98.19 177 PRO A O 1
ATOM 1384 N N . ILE A 1 178 ? 20.757 -3.757 -31.586 1.00 98.31 178 ILE A N 1
ATOM 1385 C CA . ILE A 1 178 ? 21.086 -2.442 -32.138 1.00 98.31 178 ILE A CA 1
ATOM 1386 C C . ILE A 1 178 ? 22.573 -2.148 -31.863 1.00 98.31 178 ILE A C 1
ATOM 1388 O O . ILE A 1 178 ? 22.974 -2.080 -30.696 1.00 98.31 178 ILE A O 1
ATOM 1392 N N . PRO A 1 179 ? 23.419 -1.964 -32.898 1.00 97.12 179 PRO A N 1
ATOM 1393 C CA . PRO A 1 179 ? 24.851 -1.759 -32.701 1.00 97.12 179 PRO A CA 1
ATOM 1394 C C . PRO A 1 179 ? 25.163 -0.529 -31.841 1.00 97.12 179 PRO A C 1
ATOM 1396 O O . PRO A 1 179 ? 24.694 0.571 -32.120 1.00 97.12 179 PRO A O 1
ATOM 1399 N N . GLY A 1 180 ? 25.985 -0.718 -30.806 1.00 96.56 180 GLY A N 1
ATOM 1400 C CA . GLY A 1 180 ? 26.435 0.357 -29.915 1.00 96.56 180 GLY A CA 1
ATOM 1401 C C . GLY A 1 180 ? 25.428 0.788 -28.843 1.00 96.56 180 GLY A C 1
ATOM 1402 O O . GLY A 1 180 ? 25.765 1.651 -28.038 1.00 96.56 180 GLY A O 1
ATOM 1403 N N . LEU A 1 181 ? 24.230 0.192 -28.796 1.00 97.81 181 LEU A N 1
ATOM 1404 C CA . LEU A 1 181 ? 23.194 0.547 -27.829 1.00 97.81 181 LEU A CA 1
ATOM 1405 C C . LEU A 1 181 ? 23.019 -0.544 -26.765 1.00 97.81 181 LEU A C 1
ATOM 1407 O O . LEU A 1 181 ? 22.667 -1.684 -27.068 1.00 97.81 181 LEU A O 1
ATOM 1411 N N . TYR A 1 182 ? 23.219 -0.160 -25.506 1.00 97.25 182 TYR A N 1
ATOM 1412 C CA . TYR A 1 182 ? 23.128 -1.033 -24.337 1.00 97.25 182 TYR A CA 1
ATOM 1413 C C . TYR A 1 182 ? 22.223 -0.405 -23.279 1.00 97.25 182 TYR A C 1
ATOM 1415 O O . TYR A 1 182 ? 22.091 0.819 -23.221 1.00 97.25 182 TYR A O 1
ATOM 1423 N N . ALA A 1 183 ? 21.611 -1.232 -22.435 1.00 96.50 183 ALA A N 1
ATOM 1424 C CA . ALA A 1 183 ? 20.785 -0.770 -21.324 1.00 96.50 183 ALA A CA 1
ATOM 1425 C C . ALA A 1 183 ? 20.943 -1.685 -20.102 1.00 96.50 183 ALA A C 1
ATOM 1427 O O . ALA A 1 183 ? 21.060 -2.903 -20.233 1.00 96.50 183 ALA A O 1
ATOM 1428 N N . ALA A 1 184 ? 20.925 -1.094 -18.907 1.00 94.88 184 ALA A N 1
ATOM 1429 C CA . ALA A 1 184 ? 21.076 -1.798 -17.637 1.00 94.88 184 ALA A CA 1
ATOM 1430 C C . ALA A 1 184 ? 20.255 -1.120 -16.530 1.00 94.88 184 ALA A C 1
ATOM 1432 O O . ALA A 1 184 ? 20.149 0.104 -16.475 1.00 94.88 184 ALA A O 1
ATOM 1433 N N . GLY A 1 185 ? 19.703 -1.919 -15.616 1.00 93.25 185 GLY A N 1
ATOM 1434 C CA . GLY A 1 185 ? 18.840 -1.422 -14.544 1.00 93.25 185 GLY A CA 1
ATOM 1435 C C . GLY A 1 185 ? 17.485 -0.935 -15.064 1.00 93.25 185 GLY A C 1
ATOM 1436 O O . GLY A 1 185 ? 16.927 -1.507 -15.994 1.00 93.25 185 GLY A O 1
ATOM 1437 N N . ASN A 1 186 ? 16.955 0.136 -14.477 1.00 94.88 186 ASN A N 1
ATOM 1438 C CA . ASN A 1 186 ? 15.580 0.591 -14.731 1.00 94.88 186 ASN A CA 1
ATOM 1439 C C . ASN A 1 186 ? 15.354 1.215 -16.120 1.00 94.88 186 ASN A C 1
ATOM 1441 O O . ASN A 1 186 ? 14.226 1.571 -16.448 1.00 94.88 186 ASN A O 1
ATOM 1445 N N . CYS A 1 187 ? 16.401 1.352 -16.943 1.00 94.12 187 CYS A N 1
ATO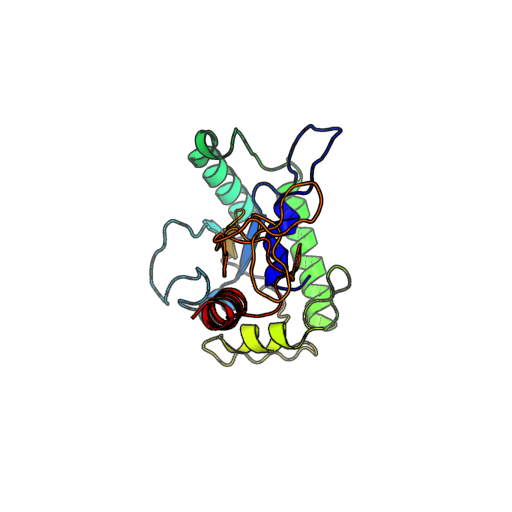M 1446 C CA . CYS A 1 187 ? 16.270 1.746 -18.347 1.00 94.12 187 CYS A CA 1
ATOM 1447 C C . CYS A 1 187 ? 16.152 0.554 -19.313 1.00 94.12 187 CYS A C 1
ATOM 1449 O O . CYS A 1 187 ? 16.137 0.768 -20.523 1.00 94.12 187 CYS A O 1
ATOM 1451 N N . SER A 1 188 ? 16.061 -0.684 -18.815 1.00 94.88 188 SER A N 1
ATOM 1452 C CA . SER A 1 188 ? 15.760 -1.880 -19.607 1.00 94.88 188 SER A CA 1
ATOM 1453 C C . SER A 1 188 ? 14.540 -2.626 -19.061 1.00 94.88 188 SER A C 1
ATOM 1455 O O . SER A 1 188 ? 14.126 -2.442 -17.916 1.00 94.88 188 SER A O 1
ATOM 1457 N N . ALA A 1 189 ? 13.937 -3.478 -19.892 1.00 95.25 189 ALA A N 1
ATOM 1458 C CA . ALA A 1 189 ? 12.910 -4.402 -19.430 1.00 95.25 189 ALA A CA 1
ATOM 1459 C C . ALA A 1 189 ? 13.519 -5.381 -18.414 1.00 95.25 189 ALA A C 1
ATOM 1461 O O . ALA A 1 189 ? 14.359 -6.212 -18.767 1.00 95.25 189 ALA A O 1
ATOM 1462 N N . HIS A 1 190 ? 13.089 -5.292 -17.155 1.00 93.56 190 HIS A N 1
ATOM 1463 C CA . HIS A 1 190 ? 13.643 -6.123 -16.094 1.00 93.56 190 HIS A CA 1
ATOM 1464 C C . HIS A 1 190 ? 13.223 -7.596 -16.279 1.00 93.56 190 HIS A C 1
ATOM 1466 O O . HIS A 1 190 ? 12.035 -7.871 -16.483 1.00 93.56 190 HIS A O 1
ATOM 1472 N N . PRO A 1 191 ? 14.136 -8.576 -16.127 1.00 91.00 191 PRO A N 1
ATOM 1473 C CA . PRO A 1 191 ? 13.830 -10.001 -16.327 1.00 91.00 191 PRO A CA 1
ATOM 1474 C C . PRO A 1 191 ? 12.783 -10.554 -15.349 1.00 91.00 191 PRO A C 1
ATOM 1476 O O . PRO A 1 191 ? 12.134 -11.555 -15.632 1.00 91.00 191 PRO A O 1
ATOM 1479 N N . ALA A 1 192 ? 12.585 -9.891 -14.208 1.00 89.88 192 ALA A N 1
ATOM 1480 C CA . ALA A 1 192 ? 11.534 -10.241 -13.250 1.00 89.88 192 ALA A CA 1
ATOM 1481 C C . ALA A 1 192 ? 10.106 -9.951 -13.756 1.00 89.88 192 ALA A C 1
ATOM 1483 O O . ALA A 1 192 ? 9.149 -10.344 -13.091 1.00 89.88 192 ALA A O 1
ATOM 1484 N N . ALA A 1 193 ? 9.943 -9.270 -14.899 1.00 88.88 193 ALA A N 1
ATOM 1485 C CA . ALA A 1 193 ? 8.652 -8.900 -15.477 1.00 88.88 193 ALA A CA 1
ATOM 1486 C C . ALA A 1 193 ? 7.708 -8.304 -14.420 1.00 88.88 193 ALA A C 1
ATOM 1488 O O . ALA A 1 193 ? 8.035 -7.280 -13.832 1.00 88.88 193 ALA A O 1
ATOM 1489 N N . GLN A 1 194 ? 6.565 -8.934 -14.135 1.00 86.00 194 GLN A N 1
ATOM 1490 C CA . GLN A 1 194 ? 5.589 -8.443 -13.154 1.00 86.00 194 GLN A CA 1
ATOM 1491 C C . GLN A 1 194 ? 5.997 -8.677 -11.693 1.00 86.00 194 GLN A C 1
ATOM 1493 O O . GLN A 1 194 ? 5.497 -7.978 -10.822 1.00 86.00 194 GLN A O 1
ATOM 1498 N N . SER A 1 195 ? 6.987 -9.521 -11.410 1.00 85.44 195 SER A N 1
ATOM 1499 C CA . SER A 1 195 ? 7.405 -9.848 -10.043 1.00 85.44 195 SER A CA 1
ATOM 1500 C C . SER A 1 195 ? 8.469 -8.901 -9.488 1.00 85.44 195 SER A C 1
ATOM 1502 O O . SER A 1 195 ? 9.250 -8.300 -10.231 1.00 85.44 195 SER A O 1
ATOM 1504 N N . TYR A 1 196 ? 8.528 -8.796 -8.165 1.00 86.88 196 TYR A N 1
ATOM 1505 C CA . TYR A 1 196 ? 9.656 -8.212 -7.440 1.00 86.88 196 TYR A CA 1
ATOM 1506 C C . TYR A 1 196 ? 10.366 -9.310 -6.639 1.00 86.88 196 TYR A C 1
ATOM 1508 O O . TYR A 1 196 ? 9.778 -9.899 -5.738 1.00 86.88 196 TYR A O 1
ATOM 1516 N N . TRP A 1 197 ? 11.615 -9.633 -6.992 1.00 86.62 197 TRP A N 1
ATOM 1517 C CA . TRP A 1 197 ? 12.289 -10.817 -6.440 1.00 86.62 197 TRP A CA 1
ATOM 1518 C C . TRP A 1 197 ? 12.668 -10.682 -4.963 1.00 86.62 197 TRP A C 1
ATOM 1520 O O . TRP A 1 197 ? 12.469 -11.624 -4.203 1.00 86.62 197 TRP A O 1
ATOM 1530 N N . ALA A 1 198 ? 13.230 -9.541 -4.563 1.00 86.75 198 ALA A N 1
ATOM 1531 C CA . ALA A 1 198 ? 13.622 -9.246 -3.186 1.00 86.75 198 ALA A CA 1
ATOM 1532 C C . ALA A 1 198 ? 14.057 -7.781 -3.061 1.00 86.75 198 ALA A C 1
ATOM 1534 O O . ALA A 1 198 ? 14.404 -7.138 -4.056 1.00 86.75 198 ALA A O 1
ATOM 1535 N N . GLY A 1 199 ? 14.114 -7.272 -1.827 1.00 87.19 199 GLY A N 1
ATOM 1536 C CA . GLY A 1 199 ? 14.777 -6.000 -1.543 1.00 87.19 199 GLY A CA 1
ATOM 1537 C C . GLY A 1 199 ? 16.212 -5.995 -2.082 1.00 87.19 199 GLY A C 1
ATOM 1538 O O . GLY A 1 199 ? 16.972 -6.931 -1.848 1.00 87.19 199 GLY A O 1
ATOM 1539 N N . GLY A 1 200 ? 16.564 -4.954 -2.840 1.00 89.69 200 GLY A N 1
ATOM 1540 C CA . GLY A 1 200 ? 17.879 -4.813 -3.474 1.00 89.69 200 GLY A CA 1
ATOM 1541 C C . GLY A 1 200 ? 17.997 -5.418 -4.878 1.00 89.69 200 GLY A C 1
ATOM 1542 O O . GLY A 1 200 ? 18.989 -5.143 -5.551 1.00 89.69 200 GLY A O 1
ATOM 1543 N N . ALA A 1 201 ? 16.991 -6.158 -5.366 1.00 89.62 201 ALA A N 1
ATOM 1544 C CA . ALA A 1 201 ? 17.017 -6.749 -6.708 1.00 89.62 201 ALA A CA 1
ATOM 1545 C C . ALA A 1 201 ? 17.203 -5.699 -7.819 1.00 89.62 201 ALA A C 1
ATOM 1547 O O . ALA A 1 201 ? 17.952 -5.954 -8.757 1.00 89.62 201 ALA A O 1
ATOM 1548 N N . THR A 1 202 ? 16.604 -4.510 -7.670 1.00 90.81 202 THR A N 1
ATOM 1549 C CA . THR A 1 202 ? 16.777 -3.370 -8.587 1.00 90.81 202 THR A CA 1
ATOM 1550 C C . THR A 1 202 ? 18.249 -2.968 -8.737 1.00 90.81 202 THR A C 1
ATOM 1552 O O . THR A 1 202 ? 18.774 -2.874 -9.844 1.00 90.81 202 THR A O 1
ATOM 1555 N N . LEU A 1 203 ? 18.940 -2.724 -7.618 1.00 93.69 203 LEU A N 1
ATOM 1556 C CA . LEU A 1 203 ? 20.332 -2.268 -7.640 1.00 93.69 203 LEU A CA 1
ATOM 1557 C C . LEU A 1 203 ? 21.278 -3.400 -8.047 1.00 93.69 203 LEU A C 1
ATOM 1559 O O . LEU A 1 203 ? 22.209 -3.179 -8.817 1.00 93.69 203 LEU A O 1
ATOM 1563 N N . GLY A 1 204 ? 21.023 -4.616 -7.559 1.00 93.69 204 GLY A N 1
ATOM 1564 C CA . GLY A 1 204 ? 21.820 -5.792 -7.892 1.00 93.69 204 GLY A CA 1
ATOM 1565 C C . GLY A 1 204 ? 21.810 -6.094 -9.389 1.00 93.69 204 GLY A C 1
ATOM 1566 O O . GLY A 1 204 ? 22.874 -6.294 -9.973 1.00 93.69 204 GLY A O 1
ATOM 1567 N N . SER A 1 205 ? 20.636 -6.070 -10.029 1.00 91.62 205 SER A N 1
ATOM 1568 C CA . SER A 1 205 ? 20.527 -6.288 -11.475 1.00 91.62 205 SER A CA 1
ATOM 1569 C C . SER A 1 205 ? 21.152 -5.144 -12.273 1.00 91.62 205 SER A C 1
ATOM 1571 O O . SER A 1 205 ? 21.867 -5.405 -13.239 1.00 91.62 205 SER A O 1
ATOM 1573 N N . ALA A 1 206 ? 20.977 -3.891 -11.839 1.00 93.56 206 ALA A N 1
ATOM 1574 C CA . ALA A 1 206 ? 21.613 -2.738 -12.473 1.00 93.56 206 ALA A CA 1
ATOM 1575 C C . ALA A 1 206 ? 23.146 -2.847 -12.468 1.00 93.56 206 ALA A C 1
ATOM 1577 O O . ALA A 1 206 ? 23.776 -2.653 -13.506 1.00 93.56 206 ALA A O 1
ATOM 1578 N N . LEU A 1 207 ? 23.744 -3.208 -11.329 1.00 95.50 207 LEU A N 1
ATOM 1579 C CA . LEU A 1 207 ? 25.192 -3.393 -11.207 1.00 95.50 207 LEU A CA 1
ATOM 1580 C C . LEU A 1 207 ? 25.688 -4.585 -12.034 1.00 95.50 207 LEU A C 1
ATOM 1582 O O . LEU A 1 207 ? 26.686 -4.465 -12.744 1.00 95.50 207 LEU A O 1
ATOM 1586 N N . ALA A 1 208 ? 24.988 -5.721 -11.968 1.00 93.75 208 ALA A N 1
ATOM 1587 C CA . ALA A 1 208 ? 25.363 -6.925 -12.701 1.00 93.75 208 ALA A CA 1
ATOM 1588 C C . ALA A 1 208 ? 25.319 -6.703 -14.219 1.00 93.75 208 ALA A C 1
ATOM 1590 O O . ALA A 1 208 ? 26.281 -7.022 -14.912 1.00 93.75 208 ALA A O 1
ATOM 1591 N N . PHE A 1 209 ? 24.239 -6.112 -14.735 1.00 94.50 209 PHE A N 1
ATOM 1592 C CA . PHE A 1 209 ? 24.095 -5.822 -16.163 1.00 94.50 209 PHE A CA 1
ATOM 1593 C C . PHE A 1 209 ? 25.010 -4.683 -16.609 1.00 94.50 209 PHE A C 1
ATOM 1595 O O . PHE A 1 209 ? 25.642 -4.789 -17.654 1.00 94.50 209 PHE A O 1
ATOM 1602 N N . GLY A 1 210 ? 25.177 -3.640 -15.793 1.00 93.75 210 GLY A N 1
ATOM 1603 C CA . GLY A 1 210 ? 26.128 -2.566 -16.083 1.00 93.75 210 GLY A CA 1
ATOM 1604 C C . GLY A 1 210 ? 27.559 -3.090 -16.237 1.00 93.75 210 GLY A C 1
ATOM 1605 O O . GLY A 1 210 ? 28.277 -2.673 -17.142 1.00 93.75 210 GLY A O 1
ATOM 1606 N N . ARG A 1 211 ? 27.954 -4.079 -15.422 1.00 94.44 211 ARG A N 1
ATOM 1607 C CA . ARG A 1 211 ? 29.269 -4.726 -15.521 1.00 94.44 211 ARG A CA 1
ATOM 1608 C C . ARG A 1 211 ? 29.484 -5.487 -16.833 1.00 94.44 211 ARG A C 1
ATOM 1610 O O . ARG A 1 211 ? 30.637 -5.654 -17.207 1.00 94.44 211 ARG A O 1
ATOM 1617 N N . VAL A 1 212 ? 28.439 -5.955 -17.516 1.00 91.75 212 VAL A N 1
ATOM 1618 C CA . VAL A 1 212 ? 28.574 -6.671 -18.802 1.00 91.75 212 VAL A CA 1
ATOM 1619 C C . VAL A 1 212 ? 29.015 -5.728 -19.928 1.00 91.75 212 VAL A C 1
ATOM 1621 O O . VAL A 1 212 ? 29.677 -6.168 -20.865 1.00 91.75 212 VAL A O 1
ATOM 1624 N N . VAL A 1 213 ? 28.676 -4.439 -19.825 1.00 82.19 213 VAL A N 1
ATOM 1625 C CA . VAL A 1 213 ? 29.003 -3.410 -20.827 1.00 82.19 213 VAL A CA 1
ATOM 1626 C C . VAL A 1 213 ? 30.409 -2.821 -20.629 1.00 82.19 213 VAL A C 1
ATOM 1628 O O . VAL A 1 213 ? 31.017 -2.391 -21.608 1.00 82.19 213 VAL A O 1
ATOM 1631 N N . CYS A 1 214 ? 30.913 -2.791 -19.387 1.00 64.31 214 CYS A N 1
ATOM 1632 C CA . CYS A 1 214 ? 32.227 -2.239 -19.015 1.00 64.31 214 CYS A CA 1
ATOM 1633 C C . CYS A 1 214 ? 33.375 -3.252 -19.142 1.00 64.31 214 CYS A C 1
ATOM 1635 O O . CYS A 1 214 ? 34.444 -2.857 -19.650 1.00 64.31 214 CYS A O 1
#

pLDDT: mean 92.48, std 6.69, range [55.56, 98.62]

Secondary structure (DSSP, 8-state):
--GGGGGGGGG-EETTTTEETTSSEEEEEEHHHHHHSTTSTTPPPTT---TT-EEESSHHHHHHHHHHHHHHTHHHHTT----TTHHHHHHHHHHHHHHHHHHT--SSS-TT-SHHHHHHHTT-SS-----SS-TT--PPPSS--EEEEEE----S-------B-TT-EEE-TTSPEEEEEE--GGGS--TTTT---STTHHHHHHHHHHHHH-

Nearest PDB structures (foldseek):
  8am8-assembly1_BBB  TM=8.897E-01  e=7.978E-21  Alicycliphilus denitrificans K601
  8am3-assembly1_AAA  TM=8.886E-01  e=1.336E-20  Alicycliphilus denitrificans K601
  8am6-assembly1_AAA  TM=8.880E-01  e=1.999E-19  Alicycliphilus denitrificans K601
  1qo8-assembly1_D  TM=6.399E-01  e=2.184E-06  Shewanella frigidimarina
  1kss-assembly1_A  TM=5.782E-01  e=9.014E-06  Shewanella frigidimarina

Mean predicted aligned error: 4.83 Å

Radius of gyration: 21.83 Å; Cα contacts (8 Å, |Δi|>4): 291; chains: 1; bounding box: 55×37×60 Å

Foldseek 3Di:
DDPQCVLVLQVDADPVVRDRPPQKDKDKAFPVVLQFQDPHPPRHHVPDDDPQKQKDFDLVRSLVSVQVVCVVCCVVSVNDGDDPCVSVVVVVVLVLLQVCLQALADPPPGPQPDPVLVVSLVNTDDDDDRPHPRSSGDRGDPGHTMIIGMGHRDDPAAQAEFAADPLQFGADPVRDGDPPHGDWASNHNHPCHSDDDDPCPRVVRRVVNVVSPD